Protein AF-0000000074128996 (afdb_homodimer)

Secondary structure (DSSP, 8-state):
-HHHHHHHHHHHHHHH-TTTS-HHHHHHHHHHHHHHHHHHHHHHHHHHHH-GGGHHHHHHHHHHHHHHHHHHHHHHHHTSS--HHHHTSHHHHHHHHHHHHHHHHHHHHHHHHHHHHHTTTS-HHHHHHHHHHHHHHHHHHHHHHHHHH--HHHHHHHHHHHHHHHHHHHHHH--SS-HHHHHHHHHH--/-HHHHHHHHHHHHHHH-TTTS-HHHHHHHHHHHHHHHHHHHHHHHHHHHH-GGGHHHHHHHHHHHHHHHHHHHHHHHHTSS--HHHHTSHHHHHHHHHHHHHHHHHHHHHHHHHHHHHTTTS-HHHHHHHHHHHHHHHHHHHHHHHHHH--HHHHHHHHHHHHHHHHHHHHHH--SS-HHHHHHHHHH--

Solvent-accessible surface area (backbone atoms only — not comparable to full-atom values): 19012 Å² total; per-residue (Å²): 96,54,54,12,40,48,55,22,49,49,67,46,38,30,74,50,44,56,89,78,41,55,44,67,58,45,45,46,52,42,36,51,27,48,28,54,8,28,55,51,15,29,61,41,16,47,47,32,69,70,35,62,89,47,38,66,60,52,44,52,52,37,49,52,52,26,40,52,39,40,49,50,46,45,38,44,73,70,53,75,48,89,46,68,88,50,42,85,37,75,63,28,51,48,52,46,49,39,54,28,36,32,36,39,35,34,42,49,35,36,50,41,52,50,38,26,44,65,43,58,91,48,54,54,60,32,38,40,29,51,53,49,24,54,28,28,48,38,15,37,54,44,32,53,54,44,61,72,64,68,41,54,70,61,46,46,50,50,51,43,50,49,40,52,56,45,54,62,50,46,66,72,61,59,70,92,67,53,63,53,60,52,47,50,52,50,52,67,72,94,95,54,54,12,41,48,53,21,49,50,68,48,39,28,76,52,44,56,89,78,41,57,44,68,58,46,46,45,51,42,36,51,26,48,29,54,8,27,55,51,16,29,60,41,16,48,48,33,68,72,35,61,90,48,38,65,58,53,43,52,52,38,50,51,52,25,40,52,40,43,48,50,48,45,36,44,73,70,52,76,50,87,46,67,88,48,42,84,35,73,63,29,52,50,51,46,51,38,53,30,36,32,36,39,36,35,41,50,35,36,50,40,52,52,39,28,44,67,43,57,92,49,52,54,60,31,38,40,28,50,52,50,25,54,25,27,48,38,15,36,55,44,31,53,52,44,62,72,65,69,41,56,68,59,46,47,50,50,50,42,49,48,40,54,53,45,55,62,51,45,67,73,61,60,70,93,69,52,63,55,61,50,49,50,54,51,52,68,71,96

Organism: Ciona intestinalis (NCBI:txid7719)

Sequence (380 aa):
MVVGSFYAWIGIMPLLYTDRASQKVIGMIGAITGVLGTVVGIPYSWLADRMKRYMSIMLIVTIILSFVAALYLVIMTMGWIDTSPFCFTIGGLWASVLILGTLIFAVQPIAMEIAAETAFPVSEGTSNYILMWFTMVVNVIFFSSLNLVSDQKVSLYMLLGFIGAALPLLYFTIPHSTPRLELDENNASTMVVGSFYAWIGIMPLLYTDRASQKVIGMIGAITGVLGTVVGIPYSWLADRMKRYMSIMLIVTIILSFVAALYLVIMTMGWIDTSPFCFTIGGLWASVLILGTLIFAVQPIAMEIAAETAFPVSEGTSNYILMWFTMVVNVIFFSSLNLVSDQKVSLYMLLGFIGAALPLLYFTIPHSTPRLELDENNAST

Structure (mmCIF, N/CA/C/O backbone):
data_AF-0000000074128996-model_v1
#
loop_
_entity.id
_entity.type
_entity.pdbx_description
1 polymer 'Major facilitator superfamily (MFS) profile domain-containing protein'
#
loop_
_atom_site.group_PDB
_atom_site.id
_atom_site.type_symbol
_atom_site.label_atom_id
_atom_site.label_alt_id
_atom_site.label_comp_id
_atom_site.label_asym_id
_atom_site.label_entity_id
_atom_site.label_seq_id
_atom_site.pdbx_PDB_ins_code
_atom_site.Cartn_x
_atom_site.Cartn_y
_atom_site.Cartn_z
_atom_site.occupancy
_atom_site.B_iso_or_equiv
_atom_site.auth_seq_id
_atom_site.auth_comp_id
_atom_site.auth_asym_id
_atom_site.auth_atom_id
_atom_site.pdbx_PDB_model_num
ATOM 1 N N . MET A 1 1 ? 7.609 7.305 -8.312 1 89.06 1 MET A N 1
ATOM 2 C CA . MET A 1 1 ? 8.102 6.367 -9.32 1 89.06 1 MET A CA 1
ATOM 3 C C . MET A 1 1 ? 8.867 5.223 -8.672 1 89.06 1 MET A C 1
ATOM 5 O O . MET A 1 1 ? 8.594 4.051 -8.945 1 89.06 1 MET A O 1
ATOM 9 N N . VAL A 1 2 ? 9.727 5.504 -7.73 1 93.38 2 VAL A N 1
ATOM 10 C CA . VAL A 1 2 ? 10.594 4.512 -7.102 1 93.38 2 VAL A CA 1
ATOM 11 C C . VAL A 1 2 ? 9.75 3.555 -6.258 1 93.38 2 VAL A C 1
ATOM 13 O O . VAL A 1 2 ? 9.836 2.336 -6.418 1 93.38 2 VAL A O 1
ATOM 16 N N . VAL A 1 3 ? 8.844 4.07 -5.496 1 93.44 3 VAL A N 1
ATOM 17 C CA . VAL A 1 3 ? 8.047 3.264 -4.586 1 93.44 3 VAL A CA 1
ATOM 18 C C . VAL A 1 3 ? 7.02 2.455 -5.379 1 93.44 3 VAL A C 1
ATOM 20 O O . VAL A 1 3 ? 6.844 1.258 -5.141 1 93.44 3 VAL A O 1
ATOM 23 N N . GLY A 1 4 ? 6.402 3.039 -6.352 1 93.69 4 GLY A N 1
ATOM 24 C CA . GLY A 1 4 ? 5.418 2.355 -7.172 1 93.69 4 GLY A CA 1
ATOM 25 C C . GLY A 1 4 ? 5.996 1.195 -7.961 1 93.69 4 GLY A C 1
ATOM 26 O O . GLY A 1 4 ? 5.367 0.14 -8.07 1 93.69 4 GLY A O 1
ATOM 27 N N . SER A 1 5 ? 7.129 1.425 -8.516 1 95.19 5 SER A N 1
ATOM 28 C CA . SER A 1 5 ? 7.762 0.355 -9.273 1 95.19 5 SER A CA 1
ATOM 29 C C . SER A 1 5 ? 8.141 -0.818 -8.375 1 95.19 5 SER A C 1
ATOM 31 O O . SER A 1 5 ? 8.023 -1.977 -8.781 1 95.19 5 SER A O 1
ATOM 33 N N . PHE A 1 6 ? 8.578 -0.491 -7.188 1 95.56 6 PHE A N 1
ATOM 34 C CA . PHE A 1 6 ? 8.93 -1.56 -6.258 1 95.56 6 PHE A CA 1
ATOM 35 C C . PHE A 1 6 ? 7.688 -2.336 -5.836 1 95.56 6 PHE A C 1
ATOM 37 O O . PHE A 1 6 ? 7.727 -3.562 -5.727 1 95.56 6 PHE A O 1
ATOM 44 N N . TYR A 1 7 ? 6.586 -1.623 -5.594 1 91.56 7 TYR A N 1
ATOM 45 C CA . TYR A 1 7 ? 5.34 -2.297 -5.246 1 91.56 7 TYR A CA 1
ATOM 46 C C . TYR A 1 7 ? 4.906 -3.252 -6.352 1 91.56 7 TYR A C 1
ATOM 48 O O . TYR A 1 7 ? 4.457 -4.367 -6.078 1 91.56 7 TYR A O 1
ATOM 56 N N . ALA A 1 8 ? 5.055 -2.795 -7.531 1 92.88 8 ALA A N 1
ATOM 57 C CA . ALA A 1 8 ? 4.707 -3.645 -8.664 1 92.88 8 ALA A CA 1
ATOM 58 C C . ALA A 1 8 ? 5.602 -4.879 -8.727 1 92.88 8 ALA A C 1
ATOM 60 O O . ALA A 1 8 ? 5.117 -5.996 -8.914 1 92.88 8 ALA A O 1
ATOM 61 N N . TRP A 1 9 ? 6.852 -4.652 -8.578 1 93.94 9 TRP A N 1
ATOM 62 C CA . TRP A 1 9 ? 7.824 -5.738 -8.672 1 93.94 9 TRP A CA 1
ATOM 63 C C . TRP A 1 9 ? 7.605 -6.758 -7.559 1 93.94 9 TRP A C 1
ATOM 65 O O . TRP A 1 9 ? 7.605 -7.965 -7.809 1 93.94 9 TRP A O 1
ATOM 75 N N . ILE A 1 10 ? 7.375 -6.238 -6.355 1 90.38 10 ILE A N 1
ATOM 76 C CA . ILE A 1 10 ? 7.168 -7.125 -5.215 1 90.38 10 ILE A CA 1
ATOM 77 C C . ILE A 1 10 ? 5.867 -7.902 -5.398 1 90.38 10 ILE A C 1
ATOM 79 O O . ILE A 1 10 ? 5.766 -9.062 -4.984 1 90.38 10 ILE A O 1
ATOM 83 N N . GLY A 1 11 ? 4.934 -7.387 -5.973 1 87.19 11 GLY A N 1
ATOM 84 C CA . GLY A 1 11 ? 3.656 -8.039 -6.215 1 87.19 11 GLY A CA 1
ATOM 85 C C . GLY A 1 11 ? 3.752 -9.18 -7.203 1 87.19 11 GLY A C 1
ATOM 86 O O . GLY A 1 11 ? 3.062 -10.195 -7.059 1 87.19 11 GLY A O 1
ATOM 87 N N . ILE A 1 12 ? 4.586 -9.055 -8.172 1 88.94 12 ILE A N 1
ATOM 88 C CA . ILE A 1 12 ? 4.648 -10.062 -9.227 1 88.94 12 ILE A CA 1
ATOM 89 C C . ILE A 1 12 ? 5.766 -11.055 -8.922 1 88.94 12 ILE A C 1
ATOM 91 O O . ILE A 1 12 ? 5.867 -12.102 -9.57 1 88.94 12 ILE A O 1
ATOM 95 N N . MET A 1 13 ? 6.551 -10.773 -7.973 1 89.56 13 MET A N 1
ATOM 96 C CA . MET A 1 13 ? 7.707 -11.578 -7.602 1 89.56 13 MET A CA 1
ATOM 97 C C . MET A 1 13 ? 7.316 -13.047 -7.426 1 89.56 13 MET A C 1
ATOM 99 O O . MET A 1 13 ? 8.047 -13.938 -7.852 1 89.56 13 MET A O 1
ATOM 103 N N . PRO A 1 14 ? 6.125 -13.344 -6.777 1 87.75 14 PRO A N 1
ATOM 104 C CA . PRO A 1 14 ? 5.77 -14.758 -6.605 1 87.75 14 PRO A CA 1
ATOM 105 C C . PRO A 1 14 ? 5.617 -15.492 -7.934 1 87.75 14 PRO A C 1
ATOM 107 O O . PRO A 1 14 ? 5.828 -16.703 -7.996 1 87.75 14 PRO A O 1
ATOM 110 N N . LEU A 1 15 ? 5.387 -14.781 -9 1 85.12 15 LEU A N 1
ATOM 111 C CA . LEU A 1 15 ? 5.215 -15.398 -10.312 1 85.12 15 LEU A CA 1
ATOM 112 C C . LEU A 1 15 ? 6.547 -15.484 -11.047 1 85.12 15 LEU A C 1
ATOM 114 O O . LEU A 1 15 ? 6.695 -16.297 -11.969 1 85.12 15 LEU A O 1
ATOM 118 N N . LEU A 1 16 ? 7.473 -14.672 -10.648 1 86.56 16 LEU A N 1
ATOM 119 C CA . LEU A 1 16 ? 8.742 -14.602 -11.359 1 86.56 16 LEU A CA 1
ATOM 120 C C . LEU A 1 16 ? 9.773 -15.539 -10.742 1 86.56 16 LEU A C 1
ATOM 122 O O . LEU A 1 16 ? 10.672 -16.016 -11.43 1 86.56 16 LEU A O 1
ATOM 126 N N . TYR A 1 17 ? 9.672 -15.82 -9.484 1 86.88 17 TYR A N 1
ATOM 127 C CA . TYR A 1 17 ? 10.688 -16.578 -8.766 1 86.88 17 TYR A CA 1
ATOM 128 C C . TYR A 1 17 ? 10.18 -17.969 -8.398 1 86.88 17 TYR A C 1
ATOM 130 O O . TYR A 1 17 ? 10.414 -18.453 -7.285 1 86.88 17 TYR A O 1
ATOM 138 N N . THR A 1 18 ? 9.414 -18.609 -9.266 1 82.69 18 THR A N 1
ATOM 139 C CA . THR A 1 18 ? 8.812 -19.922 -9.008 1 82.69 18 THR A CA 1
ATOM 140 C C . THR A 1 18 ? 9.883 -21 -8.906 1 82.69 18 THR A C 1
ATOM 142 O O . THR A 1 18 ? 9.641 -22.062 -8.328 1 82.69 18 THR A O 1
ATOM 145 N N . ASP A 1 19 ? 11.094 -20.766 -9.477 1 82.31 19 ASP A N 1
ATOM 146 C CA . ASP A 1 19 ? 12.18 -21.734 -9.477 1 82.31 19 ASP A CA 1
ATOM 147 C C . ASP A 1 19 ? 12.945 -21.703 -8.156 1 82.31 19 ASP A C 1
ATOM 149 O O . ASP A 1 19 ? 13.688 -22.641 -7.848 1 82.31 19 ASP A O 1
ATOM 153 N N . ARG A 1 20 ? 12.766 -20.703 -7.387 1 79.06 20 ARG A N 1
ATOM 154 C CA . ARG A 1 20 ? 13.555 -20.531 -6.172 1 79.06 20 ARG A CA 1
ATOM 155 C C . ARG A 1 20 ? 12.797 -21.047 -4.953 1 79.06 20 ARG A C 1
ATOM 157 O O . ARG A 1 20 ? 13.391 -21.656 -4.062 1 79.06 20 ARG A O 1
ATOM 164 N N . ALA A 1 21 ? 11.578 -20.797 -4.91 1 85 21 ALA A N 1
ATOM 165 C CA . ALA A 1 21 ? 10.734 -21.203 -3.785 1 85 21 ALA A CA 1
ATOM 166 C C . ALA A 1 21 ? 9.258 -21.203 -4.172 1 85 21 ALA A C 1
ATOM 168 O O . ALA A 1 21 ? 8.906 -20.797 -5.281 1 85 21 ALA A O 1
ATOM 169 N N . SER A 1 22 ? 8.531 -21.719 -3.229 1 86.56 22 SER A N 1
ATOM 170 C CA . SER A 1 22 ? 7.09 -21.719 -3.459 1 86.56 22 SER A CA 1
ATOM 171 C C . SER A 1 22 ? 6.539 -20.297 -3.51 1 86.56 22 SER A C 1
ATOM 173 O O . SER A 1 22 ? 7.109 -19.391 -2.91 1 86.56 22 SER A O 1
ATOM 175 N N . GLN A 1 23 ? 5.508 -20.062 -4.281 1 85.31 23 GLN A N 1
ATOM 176 C CA . GLN A 1 23 ? 4.871 -18.75 -4.422 1 85.31 23 GLN A CA 1
ATOM 177 C C . GLN A 1 23 ? 4.422 -18.219 -3.07 1 85.31 23 GLN A C 1
ATOM 179 O O . GLN A 1 23 ? 4.449 -17 -2.842 1 85.31 23 GLN A O 1
ATOM 184 N N . LYS A 1 24 ? 4.113 -19.109 -2.176 1 83.75 24 LYS A N 1
ATOM 185 C CA . LYS A 1 24 ? 3.664 -18.703 -0.848 1 83.75 24 LYS A CA 1
ATOM 186 C C . LYS A 1 24 ? 4.805 -18.078 -0.046 1 83.75 24 LYS A C 1
ATOM 188 O O . LYS A 1 24 ? 4.617 -17.062 0.621 1 83.75 24 LYS A O 1
ATOM 193 N N . VAL A 1 25 ? 5.941 -18.672 -0.196 1 85 25 VAL A N 1
ATOM 194 C CA . VAL A 1 25 ? 7.105 -18.172 0.532 1 85 25 VAL A CA 1
ATOM 195 C C . VAL A 1 25 ? 7.539 -16.828 -0.041 1 85 25 VAL A C 1
ATOM 197 O O . VAL A 1 25 ? 7.836 -15.898 0.708 1 85 25 VAL A O 1
ATOM 200 N N . ILE A 1 26 ? 7.5 -16.719 -1.35 1 86.81 26 ILE A N 1
ATOM 201 C CA . ILE A 1 26 ? 7.914 -15.484 -2.004 1 86.81 26 ILE A CA 1
ATOM 202 C C . ILE A 1 26 ? 6.918 -14.375 -1.685 1 86.81 26 ILE A C 1
ATOM 204 O O . ILE A 1 26 ? 7.309 -13.227 -1.473 1 86.81 26 ILE A O 1
ATOM 208 N N . GLY A 1 27 ? 5.668 -14.742 -1.637 1 84.56 27 GLY A N 1
ATOM 209 C CA . GLY A 1 27 ? 4.656 -13.773 -1.233 1 84.56 27 GLY A CA 1
ATOM 210 C C . GLY A 1 27 ? 4.863 -13.25 0.175 1 84.56 27 GLY A C 1
ATOM 211 O O . GLY A 1 27 ? 4.637 -12.07 0.442 1 84.56 27 GLY A O 1
ATOM 212 N N . MET A 1 28 ? 5.379 -14.102 1.006 1 86.44 28 MET A N 1
ATOM 213 C CA . MET A 1 28 ? 5.629 -13.711 2.391 1 86.44 28 MET A CA 1
ATOM 214 C C . MET A 1 28 ? 6.789 -12.727 2.477 1 86.44 28 MET A C 1
ATOM 216 O O . MET A 1 28 ? 6.789 -11.828 3.326 1 86.44 28 MET A O 1
ATOM 220 N N . ILE A 1 29 ? 7.734 -12.867 1.612 1 86.62 29 ILE A N 1
ATOM 221 C CA . ILE A 1 29 ? 8.844 -11.93 1.565 1 86.62 29 ILE A CA 1
ATOM 222 C C . ILE A 1 29 ? 8.32 -10.516 1.305 1 86.62 29 ILE A C 1
ATOM 224 O O . ILE A 1 29 ? 8.727 -9.562 1.966 1 86.62 29 ILE A O 1
ATOM 228 N N . GLY A 1 30 ? 7.395 -10.461 0.382 1 85.44 30 GLY A N 1
ATOM 229 C CA . GLY A 1 30 ? 6.789 -9.172 0.076 1 85.44 30 GLY A CA 1
ATOM 230 C C . GLY A 1 30 ? 6.031 -8.578 1.246 1 85.44 30 GLY A C 1
ATOM 231 O O . GLY A 1 30 ? 6.176 -7.391 1.548 1 85.44 30 GLY A O 1
ATOM 232 N N . ALA A 1 31 ? 5.324 -9.414 1.938 1 86.38 31 ALA A N 1
ATOM 233 C CA . ALA A 1 31 ? 4.516 -8.953 3.064 1 86.38 31 ALA A CA 1
ATOM 234 C C . ALA A 1 31 ? 5.398 -8.484 4.215 1 86.38 31 ALA A C 1
ATOM 236 O O . ALA A 1 31 ? 5.16 -7.414 4.789 1 86.38 31 ALA A O 1
ATOM 237 N N . ILE A 1 32 ? 6.414 -9.18 4.469 1 88.62 32 ILE A N 1
ATOM 238 C CA . ILE A 1 32 ? 7.305 -8.844 5.578 1 88.62 32 ILE A CA 1
ATOM 239 C C . ILE A 1 32 ? 8.078 -7.574 5.246 1 88.62 32 ILE A C 1
ATOM 241 O O . ILE A 1 32 ? 8.328 -6.742 6.121 1 88.62 32 ILE A O 1
ATOM 245 N N . THR A 1 33 ? 8.445 -7.504 3.988 1 88.56 33 THR A N 1
ATOM 246 C CA . THR A 1 33 ? 9.141 -6.297 3.551 1 88.56 33 THR A CA 1
ATOM 247 C C . THR A 1 33 ? 8.266 -5.062 3.758 1 88.56 33 THR A C 1
ATOM 249 O O . THR A 1 33 ? 8.766 -3.996 4.121 1 88.56 33 THR A O 1
ATOM 252 N N . GLY A 1 34 ? 6.988 -5.195 3.58 1 87.25 34 GLY A N 1
ATOM 253 C CA . GLY A 1 34 ? 6.066 -4.102 3.83 1 87.25 34 GLY A CA 1
ATOM 254 C C . GLY A 1 34 ? 6.047 -3.654 5.281 1 87.25 34 GLY A C 1
ATOM 255 O O . GLY A 1 34 ? 6.086 -2.457 5.566 1 87.25 34 GLY A O 1
ATOM 256 N N . VAL A 1 35 ? 6.094 -4.57 6.184 1 88.5 35 VAL A N 1
ATOM 257 C CA . VAL A 1 35 ? 6.059 -4.273 7.613 1 88.5 35 VAL A CA 1
ATOM 258 C C . VAL A 1 35 ? 7.355 -3.588 8.031 1 88.5 35 VAL A C 1
ATOM 260 O O . VAL A 1 35 ? 7.332 -2.535 8.672 1 88.5 35 VAL A O 1
ATOM 263 N N . LEU A 1 36 ? 8.414 -4.129 7.609 1 86.19 36 LEU A N 1
ATOM 264 C CA . LEU A 1 36 ? 9.711 -3.588 8 1 86.19 36 LEU A CA 1
ATOM 265 C C . LEU A 1 36 ? 9.953 -2.229 7.352 1 86.19 36 LEU A C 1
ATOM 267 O O . LEU A 1 36 ? 10.531 -1.335 7.973 1 86.19 36 LEU A O 1
ATOM 271 N N . GLY A 1 37 ? 9.531 -2.113 6.164 1 82.69 37 GLY A N 1
ATOM 272 C CA . GLY A 1 37 ? 9.664 -0.834 5.484 1 82.69 37 GLY A CA 1
ATOM 273 C C . GLY A 1 37 ? 8.906 0.287 6.172 1 82.69 37 GLY A C 1
ATOM 274 O O . GLY A 1 37 ? 9.414 1.405 6.285 1 82.69 37 GLY A O 1
ATOM 275 N N . THR A 1 38 ? 7.715 0.01 6.695 1 84 38 THR A N 1
ATOM 276 C CA . THR A 1 38 ? 6.91 1.046 7.332 1 84 38 THR A CA 1
ATOM 277 C C . THR A 1 38 ? 7.473 1.401 8.703 1 84 38 THR A C 1
ATOM 279 O O . THR A 1 38 ? 7.359 2.545 9.148 1 84 38 THR A O 1
ATOM 282 N N . VAL A 1 39 ? 8.094 0.43 9.258 1 89.44 39 VAL A N 1
ATOM 283 C CA . VAL A 1 39 ? 8.711 0.711 10.547 1 89.44 39 VAL A CA 1
ATOM 284 C C . VAL A 1 39 ? 9.836 1.729 10.367 1 89.44 39 VAL A C 1
ATOM 286 O O . VAL A 1 39 ? 9.984 2.65 11.18 1 89.44 39 VAL A O 1
ATOM 289 N N . VAL A 1 40 ? 10.57 1.563 9.32 1 86.75 40 VAL A N 1
ATOM 290 C CA . VAL A 1 40 ? 11.68 2.473 9.039 1 86.75 40 VAL A CA 1
ATOM 291 C C . VAL A 1 40 ? 11.133 3.838 8.625 1 86.75 40 VAL A C 1
ATOM 293 O O . VAL A 1 40 ? 11.781 4.863 8.836 1 86.75 40 VAL A O 1
ATOM 296 N N . GLY A 1 41 ? 9.953 3.828 8.078 1 87.25 41 GLY A N 1
ATOM 297 C CA . GLY A 1 41 ? 9.32 5.07 7.656 1 87.25 41 GLY A CA 1
ATOM 298 C C . GLY A 1 41 ? 9.023 6.012 8.805 1 87.25 41 GLY A C 1
ATOM 299 O O . GLY A 1 41 ? 9.039 7.234 8.633 1 87.25 41 GLY A O 1
ATOM 300 N N . ILE A 1 42 ? 8.883 5.449 10 1 88.81 42 ILE A N 1
ATOM 301 C CA . ILE A 1 42 ? 8.492 6.25 11.156 1 88.81 42 ILE A CA 1
ATOM 302 C C . ILE A 1 42 ? 9.633 7.203 11.523 1 88.81 42 ILE A C 1
ATOM 304 O O . ILE A 1 42 ? 9.453 8.422 11.531 1 88.81 42 ILE A O 1
ATOM 308 N N . PRO A 1 43 ? 10.805 6.711 11.805 1 90.81 43 PRO A N 1
ATOM 309 C CA . PRO A 1 43 ? 11.883 7.645 12.125 1 90.81 43 PRO A CA 1
ATOM 310 C C . PRO A 1 43 ? 12.234 8.562 10.961 1 90.81 43 PRO A C 1
ATOM 312 O O . PRO A 1 43 ? 12.602 9.727 11.172 1 90.81 43 PRO A O 1
ATOM 315 N N . TYR A 1 44 ? 12.125 8.133 9.742 1 88.56 44 TYR A N 1
ATOM 316 C CA . TYR A 1 44 ? 12.422 8.961 8.578 1 88.56 44 TYR A CA 1
ATOM 317 C C . TYR A 1 44 ? 11.422 10.102 8.453 1 88.56 44 TYR A C 1
ATOM 319 O O . TYR A 1 44 ? 11.789 11.219 8.086 1 88.56 44 TYR A O 1
ATOM 327 N N . SER A 1 45 ? 10.188 9.727 8.734 1 85.5 45 SER A N 1
ATOM 328 C CA . SER A 1 45 ? 9.18 10.781 8.719 1 85.5 45 SER A CA 1
ATOM 329 C C . SER A 1 45 ? 9.438 11.812 9.812 1 85.5 45 SER A C 1
ATOM 331 O O . SER A 1 45 ? 9.336 13.023 9.57 1 85.5 45 SER A O 1
ATOM 333 N N . TRP A 1 46 ? 9.812 11.289 10.922 1 87.31 46 TRP A N 1
ATOM 334 C CA . TRP A 1 46 ? 10.133 12.148 12.062 1 87.31 46 TRP A CA 1
ATOM 335 C C . TRP A 1 46 ? 11.328 13.039 11.75 1 87.31 46 TRP A C 1
ATOM 337 O O . TRP A 1 46 ? 11.305 14.242 12.023 1 87.31 46 TRP A O 1
ATOM 347 N N . LEU A 1 47 ? 12.266 12.516 11.203 1 88.56 47 LEU A N 1
ATOM 348 C CA . LEU A 1 47 ? 13.477 13.242 10.859 1 88.56 47 LEU A CA 1
ATOM 349 C C . LEU A 1 47 ? 13.211 14.273 9.766 1 88.56 47 LEU A C 1
ATOM 351 O O . LEU A 1 47 ? 13.703 15.398 9.836 1 88.56 47 LEU A O 1
ATOM 355 N N . ALA A 1 48 ? 12.445 13.922 8.797 1 86.31 48 ALA A N 1
ATOM 356 C CA . ALA A 1 48 ? 12.117 14.82 7.688 1 86.31 48 ALA A CA 1
ATOM 357 C C . ALA A 1 48 ? 11.328 16.031 8.18 1 86.31 48 ALA A C 1
ATOM 359 O O . ALA A 1 48 ? 11.531 17.141 7.691 1 86.31 48 ALA A O 1
ATOM 360 N N . ASP A 1 49 ? 10.492 15.672 9.094 1 83.56 49 ASP A N 1
ATOM 361 C CA . ASP A 1 49 ? 9.672 16.75 9.641 1 83.56 49 ASP A CA 1
ATOM 362 C C . ASP A 1 49 ? 10.523 17.734 10.445 1 83.56 49 ASP A C 1
ATOM 364 O O . ASP A 1 49 ? 10.211 18.922 10.5 1 83.56 49 ASP A O 1
ATOM 368 N N . ARG A 1 50 ? 11.516 17.234 11 1 84.75 50 ARG A N 1
ATOM 369 C CA . ARG A 1 50 ? 12.375 18.062 11.852 1 84.75 50 ARG A CA 1
ATOM 370 C C . ARG A 1 50 ? 13.43 18.797 11.023 1 84.75 50 ARG A C 1
ATOM 372 O O . ARG A 1 50 ? 13.875 19.875 11.391 1 84.75 50 ARG A O 1
ATOM 379 N N . MET A 1 51 ? 13.789 18.125 10 1 85.81 51 MET A N 1
ATOM 380 C CA . MET A 1 51 ? 14.836 18.703 9.156 1 85.81 51 MET A CA 1
ATOM 381 C C . MET A 1 51 ? 14.266 19.172 7.82 1 85.81 51 MET A C 1
ATOM 383 O O . MET A 1 51 ? 14.758 18.781 6.758 1 85.81 51 MET A O 1
ATOM 387 N N . LYS A 1 52 ? 13.453 20.109 7.891 1 81.69 52 LYS A N 1
ATOM 388 C CA . LYS A 1 52 ? 12.711 20.531 6.703 1 81.69 52 LYS A CA 1
ATOM 389 C C . LYS A 1 52 ? 13.648 21.109 5.648 1 81.69 52 LYS A C 1
ATOM 391 O O . LYS A 1 52 ? 13.414 20.969 4.449 1 81.69 52 LYS A O 1
ATOM 396 N N . ARG A 1 53 ? 14.711 21.672 6.105 1 81.5 53 ARG A N 1
ATOM 397 C CA . ARG A 1 53 ? 15.648 22.328 5.191 1 81.5 53 ARG A CA 1
ATOM 398 C C . ARG A 1 53 ? 16.453 21.297 4.41 1 81.5 53 ARG A C 1
ATOM 400 O O . ARG A 1 53 ? 16.953 21.578 3.316 1 81.5 53 ARG A O 1
ATOM 407 N N . TYR A 1 54 ? 16.516 20.094 4.871 1 86.88 54 TYR A N 1
ATOM 408 C CA . TYR A 1 54 ? 17.406 19.094 4.277 1 86.88 54 TYR A CA 1
ATOM 409 C C . TYR A 1 54 ? 16.609 17.953 3.664 1 86.88 54 TYR A C 1
ATOM 411 O O . TYR A 1 54 ? 17.156 16.891 3.377 1 86.88 54 TYR A O 1
ATOM 419 N N . MET A 1 55 ? 15.414 18.141 3.393 1 87.75 55 MET A N 1
ATOM 420 C CA . MET A 1 55 ? 14.562 17.062 2.924 1 87.75 55 MET A CA 1
ATOM 421 C C . MET A 1 55 ? 14.961 16.625 1.52 1 87.75 55 MET A C 1
ATOM 423 O O . MET A 1 55 ? 14.938 15.43 1.206 1 87.75 55 MET A O 1
ATOM 427 N N . SER A 1 56 ? 15.352 17.625 0.79 1 86.12 56 SER A N 1
ATOM 428 C CA . SER A 1 56 ? 15.719 17.297 -0.584 1 86.12 56 SER A CA 1
ATOM 429 C C . SER A 1 56 ? 16.969 16.438 -0.629 1 86.12 56 SER A C 1
ATOM 431 O O . SER A 1 56 ? 17.047 15.469 -1.398 1 86.12 56 SER A O 1
ATOM 433 N N . ILE A 1 57 ? 17.875 16.797 0.169 1 88.5 57 ILE A N 1
ATOM 434 C CA . ILE A 1 57 ? 19.109 16.031 0.215 1 88.5 57 ILE A CA 1
ATOM 435 C C . ILE A 1 57 ? 18.844 14.633 0.783 1 88.5 57 ILE A C 1
ATOM 437 O O . ILE A 1 57 ? 19.422 13.648 0.332 1 88.5 57 ILE A O 1
ATOM 441 N N . MET A 1 58 ? 18.031 14.562 1.78 1 91 58 MET A N 1
ATOM 442 C CA . MET A 1 58 ? 17.656 13.273 2.352 1 91 58 MET A CA 1
ATOM 443 C C . MET A 1 58 ? 17.031 12.367 1.291 1 91 58 MET A C 1
ATOM 445 O O . MET A 1 58 ? 17.328 11.172 1.229 1 91 58 MET A O 1
ATOM 449 N N . LEU A 1 59 ? 16.203 12.945 0.515 1 91.81 59 LEU A N 1
ATOM 450 C CA . LEU A 1 59 ? 15.523 12.195 -0.537 1 91.81 59 LEU A CA 1
ATOM 451 C C . LEU A 1 59 ? 16.516 11.672 -1.567 1 91.81 59 LEU A C 1
ATOM 453 O O . LEU A 1 59 ? 16.484 10.5 -1.93 1 91.81 59 LEU A O 1
ATOM 457 N N . ILE A 1 60 ? 17.422 12.508 -1.979 1 91.56 60 ILE A N 1
ATOM 458 C CA . ILE A 1 60 ? 18.391 12.156 -3.004 1 91.56 60 ILE A CA 1
ATOM 459 C C . ILE A 1 60 ? 19.312 11.039 -2.49 1 91.56 60 ILE A C 1
ATOM 461 O O . ILE A 1 60 ? 19.562 10.062 -3.197 1 91.56 60 ILE A O 1
ATOM 465 N N . VAL A 1 61 ? 19.75 11.172 -1.29 1 92.56 61 VAL A N 1
ATOM 466 C CA . VAL A 1 61 ? 20.641 10.188 -0.697 1 92.56 61 VAL A CA 1
ATOM 467 C C . VAL A 1 61 ? 19.922 8.844 -0.579 1 92.56 61 VAL A C 1
ATOM 469 O O . VAL A 1 61 ? 20.516 7.797 -0.871 1 92.56 61 VAL A O 1
ATOM 472 N N . THR A 1 62 ? 18.734 8.906 -0.148 1 93.69 62 THR A N 1
ATOM 473 C CA . THR A 1 62 ? 17.969 7.672 0.025 1 93.69 62 THR A CA 1
ATOM 474 C C . THR A 1 62 ? 17.734 6.992 -1.319 1 93.69 62 THR A C 1
ATOM 476 O O . THR A 1 62 ? 17.797 5.766 -1.42 1 93.69 62 THR A O 1
ATOM 479 N N . ILE A 1 63 ? 17.469 7.703 -2.365 1 94.88 63 ILE A N 1
ATOM 480 C CA . ILE A 1 63 ? 17.25 7.137 -3.693 1 94.88 63 ILE A CA 1
ATOM 481 C C . ILE A 1 63 ? 18.547 6.539 -4.223 1 94.88 63 ILE A C 1
ATOM 483 O O . ILE A 1 63 ? 18.547 5.469 -4.84 1 94.88 63 ILE A O 1
ATOM 487 N N . ILE A 1 64 ? 19.672 7.207 -3.984 1 95.56 64 ILE A N 1
ATOM 488 C CA . ILE A 1 64 ? 20.969 6.684 -4.406 1 95.56 64 ILE A CA 1
ATOM 489 C C . ILE A 1 64 ? 21.234 5.352 -3.707 1 95.56 64 ILE A C 1
ATOM 491 O O . ILE A 1 64 ? 21.672 4.391 -4.34 1 95.56 64 ILE A O 1
ATOM 495 N N . LEU A 1 65 ? 20.953 5.34 -2.414 1 95.88 65 LEU A N 1
ATOM 496 C CA . LEU A 1 65 ? 21.141 4.109 -1.657 1 95.88 65 LEU A CA 1
ATOM 497 C C . LEU A 1 65 ? 20.234 2.998 -2.184 1 95.88 65 LEU A C 1
ATOM 499 O O . LEU A 1 65 ? 20.641 1.834 -2.236 1 95.88 65 LEU A O 1
ATOM 503 N N . SER A 1 66 ? 19.016 3.336 -2.541 1 95.81 66 SER A N 1
ATOM 504 C CA . SER A 1 66 ? 18.109 2.365 -3.135 1 95.81 66 SER A CA 1
ATOM 505 C C . SER A 1 66 ? 18.641 1.845 -4.465 1 95.81 66 SER A C 1
ATOM 507 O O . SER A 1 66 ? 18.484 0.662 -4.777 1 95.81 66 SER A O 1
ATOM 509 N N . PHE A 1 67 ? 19.203 2.719 -5.27 1 96.25 67 PHE A N 1
ATOM 510 C CA . PHE A 1 67 ? 19.781 2.332 -6.551 1 96.25 67 PHE A CA 1
ATOM 511 C C . PHE A 1 67 ? 20.922 1.34 -6.355 1 96.25 67 PHE A C 1
ATOM 513 O O . PHE A 1 67 ? 21.016 0.339 -7.07 1 96.25 67 PHE A O 1
ATOM 520 N N . VAL A 1 68 ? 21.75 1.62 -5.391 1 95.94 68 VAL A N 1
ATOM 521 C CA . VAL A 1 68 ? 22.891 0.748 -5.102 1 95.94 68 VAL A CA 1
ATOM 522 C C . VAL A 1 68 ? 22.391 -0.619 -4.641 1 95.94 68 VAL A C 1
ATOM 524 O O . VAL A 1 68 ? 22.922 -1.653 -5.047 1 95.94 68 VAL A O 1
ATOM 527 N N . ALA A 1 69 ? 21.422 -0.647 -3.795 1 95.19 69 ALA A N 1
ATOM 528 C CA . ALA A 1 69 ? 20.844 -1.908 -3.326 1 95.19 69 ALA A CA 1
ATOM 529 C C . ALA A 1 69 ? 20.234 -2.691 -4.48 1 95.19 69 ALA A C 1
ATOM 531 O O . ALA A 1 69 ? 20.344 -3.916 -4.543 1 95.19 69 ALA A O 1
ATOM 532 N N . ALA A 1 70 ? 19.531 -1.996 -5.348 1 95.12 70 ALA A N 1
ATOM 533 C CA . ALA A 1 70 ? 18.953 -2.646 -6.523 1 95.12 70 ALA A CA 1
ATOM 534 C C . ALA A 1 70 ? 20.047 -3.215 -7.422 1 95.12 70 ALA A C 1
ATOM 536 O O . ALA A 1 70 ? 19.891 -4.305 -7.984 1 95.12 70 ALA A O 1
ATOM 537 N N . LEU A 1 71 ? 21.078 -2.467 -7.605 1 94.06 71 LEU A N 1
ATOM 538 C CA . LEU A 1 71 ? 22.219 -2.934 -8.398 1 94.06 71 LEU A CA 1
ATOM 539 C C . LEU A 1 71 ? 22.812 -4.203 -7.801 1 94.06 71 LEU A C 1
ATOM 541 O O . LEU A 1 71 ? 23.172 -5.129 -8.531 1 94.06 71 LEU A O 1
ATOM 545 N N . TYR A 1 72 ? 22.922 -4.184 -6.535 1 91.25 72 TYR A N 1
ATOM 546 C CA . TYR A 1 72 ? 23.422 -5.375 -5.848 1 91.25 72 TYR A CA 1
ATOM 547 C C . TYR A 1 72 ? 22.516 -6.574 -6.125 1 91.25 72 TYR A C 1
ATOM 549 O O . TYR A 1 72 ? 23.016 -7.68 -6.375 1 91.25 72 TYR A O 1
ATOM 557 N N . LEU A 1 73 ? 21.25 -6.406 -6.062 1 89.88 73 LEU A N 1
ATOM 558 C CA . LEU A 1 73 ? 20.297 -7.477 -6.336 1 89.88 73 LEU A CA 1
ATOM 559 C C . LEU A 1 73 ? 20.438 -7.973 -7.77 1 89.88 73 LEU A C 1
ATOM 561 O O . LEU A 1 73 ? 20.375 -9.18 -8.023 1 89.88 73 LEU A O 1
ATOM 565 N N . VAL A 1 74 ? 20.641 -7.117 -8.695 1 90.31 74 VAL A N 1
ATOM 566 C CA . VAL A 1 74 ? 20.828 -7.48 -10.102 1 90.31 74 VAL A CA 1
ATOM 567 C C . VAL A 1 74 ? 22.109 -8.297 -10.258 1 90.31 74 VAL A C 1
ATOM 569 O O . VAL A 1 74 ? 22.109 -9.344 -10.906 1 90.31 74 VAL A O 1
ATOM 572 N N . ILE A 1 75 ? 23.156 -7.828 -9.625 1 87.5 75 ILE A N 1
ATOM 573 C CA . ILE A 1 75 ? 24.453 -8.508 -9.727 1 87.5 75 ILE A CA 1
ATOM 574 C C . ILE A 1 75 ? 24.344 -9.906 -9.125 1 87.5 75 ILE A C 1
ATOM 576 O O . ILE A 1 75 ? 24.875 -10.867 -9.68 1 87.5 75 ILE A O 1
ATOM 580 N N . MET A 1 76 ? 23.625 -10.008 -8.047 1 83 76 MET A N 1
ATOM 581 C CA . MET A 1 76 ? 23.469 -11.297 -7.375 1 83 76 MET A CA 1
ATOM 582 C C . MET A 1 76 ? 22.641 -12.25 -8.227 1 83 76 MET A C 1
ATOM 584 O O . MET A 1 76 ? 22.953 -13.438 -8.32 1 83 76 MET A O 1
ATOM 588 N N . THR A 1 77 ? 21.609 -11.789 -8.82 1 81.38 77 THR A N 1
ATOM 589 C CA . THR A 1 77 ? 20.719 -12.633 -9.602 1 81.38 77 THR A CA 1
ATOM 590 C C . THR A 1 77 ? 21.359 -13.039 -10.922 1 81.38 77 THR A C 1
ATOM 592 O O . THR A 1 77 ? 21.156 -14.156 -11.406 1 81.38 77 THR A O 1
ATOM 595 N N . MET A 1 78 ? 22.141 -12.148 -11.508 1 83.56 78 MET A N 1
ATOM 596 C CA . MET A 1 78 ? 22.781 -12.438 -12.789 1 83.56 78 MET A CA 1
ATOM 597 C C . MET A 1 78 ? 24.047 -13.273 -12.586 1 83.56 78 MET A C 1
ATOM 599 O O . MET A 1 78 ? 24.531 -13.906 -13.531 1 83.56 78 MET A O 1
ATOM 603 N N . GLY A 1 79 ? 24.469 -13.367 -11.43 1 76.5 79 GLY A N 1
ATOM 604 C CA . GLY A 1 79 ? 25.672 -14.148 -11.141 1 76.5 79 GLY A CA 1
ATOM 605 C C . GLY A 1 79 ? 26.938 -13.5 -11.648 1 76.5 79 GLY A C 1
ATOM 606 O O . GLY A 1 79 ? 27.891 -14.195 -12.039 1 76.5 79 GLY A O 1
ATOM 607 N N . TRP A 1 80 ? 26.859 -12.273 -11.828 1 74.31 80 TRP A N 1
ATOM 608 C CA . TRP A 1 80 ? 28.031 -11.57 -12.359 1 74.31 80 TRP A CA 1
ATOM 609 C C . TRP A 1 80 ? 29.188 -11.625 -11.367 1 74.31 80 TRP A C 1
ATOM 611 O O . TRP A 1 80 ? 30.359 -11.641 -11.773 1 74.31 80 TRP A O 1
ATOM 621 N N . ILE A 1 81 ? 28.797 -11.562 -10.102 1 65 81 ILE A N 1
ATOM 622 C CA . ILE A 1 81 ? 29.812 -11.656 -9.047 1 65 81 ILE A CA 1
ATOM 623 C C . ILE A 1 81 ? 29.594 -12.93 -8.234 1 65 81 ILE A C 1
ATOM 625 O O . ILE A 1 81 ? 28.453 -13.266 -7.895 1 65 81 ILE A O 1
ATOM 629 N N . ASP A 1 82 ? 30.484 -13.898 -8.328 1 58.56 82 ASP A N 1
ATOM 630 C CA . ASP A 1 82 ? 30.438 -15.141 -7.566 1 58.56 82 ASP A CA 1
ATOM 631 C C . ASP A 1 82 ? 30.141 -14.867 -6.094 1 58.56 82 ASP A C 1
ATOM 633 O O . ASP A 1 82 ? 31.047 -14.578 -5.312 1 58.56 82 ASP A O 1
ATOM 637 N N . THR A 1 83 ? 29 -14.422 -5.824 1 57 83 THR A N 1
ATOM 638 C CA . THR A 1 83 ? 28.688 -14.227 -4.414 1 57 83 THR A CA 1
ATOM 639 C C . THR A 1 83 ? 28.156 -15.516 -3.791 1 57 83 THR A C 1
ATOM 641 O O . THR A 1 83 ? 26.969 -15.609 -3.48 1 57 83 THR A O 1
ATOM 644 N N . SER A 1 84 ? 28.797 -16.547 -3.801 1 53.59 84 SER A N 1
ATOM 645 C CA . SER A 1 84 ? 28.531 -17.922 -3.42 1 53.59 84 SER A CA 1
ATOM 646 C C . SER A 1 84 ? 27.656 -18 -2.174 1 53.59 84 SER A C 1
ATOM 648 O O . SER A 1 84 ? 26.641 -18.703 -2.16 1 53.59 84 SER A O 1
ATOM 650 N N . PRO A 1 85 ? 28.156 -17.656 -1.041 1 48.62 85 PRO A N 1
ATOM 651 C CA . PRO A 1 85 ? 27.469 -18 0.21 1 48.62 85 PRO A CA 1
ATOM 652 C C . PRO A 1 85 ? 26.125 -17.297 0.362 1 48.62 85 PRO A C 1
ATOM 654 O O . PRO A 1 85 ? 25.203 -17.828 0.985 1 48.62 85 PRO A O 1
ATOM 657 N N . PHE A 1 86 ? 25.984 -16.141 0.086 1 50.94 86 PHE A N 1
ATOM 658 C CA . PHE A 1 86 ? 24.797 -15.336 0.331 1 50.94 86 PHE A CA 1
ATOM 659 C C . PHE A 1 86 ? 23.797 -15.461 -0.821 1 50.94 86 PHE A C 1
ATOM 661 O O . PHE A 1 86 ? 22.594 -15.375 -0.617 1 50.94 86 PHE A O 1
ATOM 668 N N . CYS A 1 87 ? 24.281 -15.555 -2.064 1 51.47 87 CYS A N 1
ATOM 669 C CA . CYS A 1 87 ? 23.594 -15.297 -3.324 1 51.47 87 CYS A CA 1
ATOM 670 C C . CYS A 1 87 ? 22.547 -16.375 -3.605 1 51.47 87 CYS A C 1
ATOM 672 O O . CYS A 1 87 ? 21.453 -16.062 -4.09 1 51.47 87 CYS A O 1
ATOM 674 N N . PHE A 1 88 ? 22.984 -17.656 -3.604 1 54.03 88 PHE A N 1
ATOM 675 C CA . PHE A 1 88 ? 22.172 -18.609 -4.344 1 54.03 88 PHE A CA 1
ATOM 676 C C . PHE A 1 88 ? 21.125 -19.234 -3.432 1 54.03 88 PHE A C 1
ATOM 678 O O . PHE A 1 88 ? 20.469 -20.219 -3.807 1 54.03 88 PHE A O 1
ATOM 685 N N . THR A 1 89 ? 21.016 -18.484 -2.223 1 68.19 89 THR A N 1
ATOM 686 C CA . THR A 1 89 ? 20.078 -19.156 -1.338 1 68.19 89 THR A CA 1
ATOM 687 C C . THR A 1 89 ? 18.828 -18.297 -1.125 1 68.19 89 THR A C 1
ATOM 689 O O . THR A 1 89 ? 18.812 -17.125 -1.48 1 68.19 89 THR A O 1
ATOM 692 N N . ILE A 1 90 ? 17.812 -18.906 -0.81 1 78.12 90 ILE A N 1
ATOM 693 C CA . ILE A 1 90 ? 16.562 -18.25 -0.449 1 78.12 90 ILE A CA 1
ATOM 694 C C . ILE A 1 90 ? 16.828 -17.172 0.594 1 78.12 90 ILE A C 1
ATOM 696 O O . ILE A 1 90 ? 16.172 -16.125 0.588 1 78.12 90 ILE A O 1
ATOM 700 N N . GLY A 1 91 ? 17.906 -17.406 1.347 1 80.81 91 GLY A N 1
ATOM 701 C CA . GLY A 1 91 ? 18.297 -16.438 2.35 1 80.81 91 GLY A CA 1
ATOM 702 C C . GLY A 1 91 ? 18.844 -15.148 1.754 1 80.81 91 GLY A C 1
ATOM 703 O O . GLY A 1 91 ? 18.547 -14.055 2.24 1 80.81 91 GLY A O 1
ATOM 704 N N . GLY A 1 92 ? 19.656 -15.336 0.722 1 81.25 92 GLY A N 1
ATOM 705 C CA . GLY A 1 92 ? 20.188 -14.172 0.044 1 81.25 92 GLY A CA 1
ATOM 706 C C . GLY A 1 92 ? 19.109 -13.312 -0.597 1 81.25 92 GLY A C 1
ATOM 707 O O . GLY A 1 92 ? 19.188 -12.078 -0.552 1 81.25 92 GLY A O 1
ATOM 708 N N . LEU A 1 93 ? 18.125 -13.977 -1.195 1 83.88 93 LEU A N 1
ATOM 709 C CA . LEU A 1 93 ? 17 -13.258 -1.798 1 83.88 93 LEU A CA 1
ATOM 710 C C . LEU A 1 93 ? 16.219 -12.484 -0.74 1 83.88 93 LEU A C 1
ATOM 712 O O . LEU A 1 93 ? 15.914 -11.305 -0.932 1 83.88 93 LEU A O 1
ATOM 716 N N . TRP A 1 94 ? 16.047 -13.102 0.406 1 86.94 94 TRP A N 1
ATOM 717 C CA . TRP A 1 94 ? 15.352 -12.469 1.522 1 86.94 94 TRP A CA 1
ATOM 718 C C . TRP A 1 94 ? 16.078 -11.211 1.981 1 86.94 94 TRP A C 1
ATOM 720 O O . TRP A 1 94 ? 15.477 -10.141 2.084 1 86.94 94 TRP A O 1
ATOM 730 N N . ALA A 1 95 ? 17.266 -11.375 2.17 1 86.94 95 ALA A N 1
ATOM 731 C CA . ALA A 1 95 ? 18.062 -10.266 2.697 1 86.94 95 ALA A CA 1
ATOM 732 C C . ALA A 1 95 ? 18.125 -9.109 1.703 1 86.94 95 ALA A C 1
ATOM 734 O O . ALA A 1 95 ? 17.969 -7.949 2.086 1 86.94 95 ALA A O 1
ATOM 735 N N . SER A 1 96 ? 18.312 -9.438 0.447 1 89.25 96 SER A N 1
ATOM 736 C CA . SER A 1 96 ? 18.453 -8.391 -0.566 1 89.25 96 SER A CA 1
ATOM 737 C C . SER A 1 96 ? 17.141 -7.648 -0.777 1 89.25 96 SER A C 1
ATOM 739 O O . SER A 1 96 ? 17.125 -6.422 -0.899 1 89.25 96 SER A O 1
ATOM 741 N N . VAL A 1 97 ? 16.062 -8.359 -0.781 1 91 97 VAL A N 1
ATOM 742 C CA . VAL A 1 97 ? 14.758 -7.734 -0.994 1 91 97 VAL A CA 1
ATOM 743 C C . VAL A 1 97 ? 14.383 -6.891 0.222 1 91 97 VAL A C 1
ATOM 745 O O . VAL A 1 97 ? 13.836 -5.797 0.08 1 91 97 VAL A O 1
ATOM 748 N N . LEU A 1 98 ? 14.75 -7.398 1.346 1 90.5 98 LEU A N 1
ATOM 749 C CA . LEU A 1 98 ? 14.453 -6.66 2.57 1 90.5 98 LEU A CA 1
ATOM 750 C C . LEU A 1 98 ? 15.234 -5.348 2.615 1 90.5 98 LEU A C 1
ATOM 752 O O . LEU A 1 98 ? 14.68 -4.305 2.971 1 90.5 98 LEU A O 1
ATOM 756 N N . ILE A 1 99 ? 16.469 -5.43 2.297 1 91.38 99 ILE A N 1
ATOM 757 C CA . ILE A 1 99 ? 17.297 -4.234 2.305 1 91.38 99 ILE A CA 1
ATOM 758 C C . ILE A 1 99 ? 16.797 -3.24 1.264 1 91.38 99 ILE A C 1
ATOM 760 O O . ILE A 1 99 ? 16.609 -2.057 1.562 1 91.38 99 ILE A O 1
ATOM 764 N N . LEU A 1 100 ? 16.547 -3.719 0.081 1 93.81 100 LEU A N 1
ATOM 765 C CA . LEU A 1 100 ? 16.047 -2.861 -0.985 1 93.81 100 LEU A CA 1
ATOM 766 C C . LEU A 1 100 ? 14.703 -2.254 -0.601 1 93.81 100 LEU A C 1
ATOM 768 O O . LEU A 1 100 ? 14.5 -1.044 -0.735 1 93.81 100 LEU A O 1
ATOM 772 N N . GLY A 1 101 ? 13.867 -3.059 -0.098 1 93.75 101 GLY A N 1
ATOM 773 C CA . GLY A 1 101 ? 12.547 -2.602 0.29 1 93.75 101 GLY A CA 1
ATOM 774 C C . GLY A 1 101 ? 12.57 -1.559 1.391 1 93.75 101 GLY A C 1
ATOM 775 O O . GLY A 1 101 ? 11.852 -0.561 1.324 1 93.75 101 GLY A O 1
ATOM 776 N N . THR A 1 102 ? 13.367 -1.778 2.373 1 91.19 102 THR A N 1
ATOM 777 C CA . THR A 1 102 ? 13.461 -0.843 3.488 1 91.19 102 THR A CA 1
ATOM 778 C C . THR A 1 102 ? 13.953 0.52 3.012 1 91.19 102 THR A C 1
ATOM 780 O O . THR A 1 102 ? 13.461 1.557 3.457 1 91.19 102 THR A O 1
ATOM 783 N N . LEU A 1 103 ? 14.859 0.54 2.109 1 93.62 103 LEU A N 1
ATOM 784 C CA . LEU A 1 103 ? 15.383 1.792 1.58 1 93.62 103 LEU A CA 1
ATOM 785 C C . LEU A 1 103 ? 14.352 2.496 0.71 1 93.62 103 LEU A C 1
ATOM 787 O O . LEU A 1 103 ? 14.188 3.715 0.798 1 93.62 103 LEU A O 1
ATOM 791 N N . ILE A 1 104 ? 13.68 1.717 -0.073 1 94.12 104 ILE A N 1
ATOM 792 C CA . ILE A 1 104 ? 12.672 2.287 -0.958 1 94.12 104 ILE A CA 1
ATOM 793 C C . ILE A 1 104 ? 11.516 2.842 -0.132 1 94.12 104 ILE A C 1
ATOM 795 O O . ILE A 1 104 ? 11.016 3.932 -0.41 1 94.12 104 ILE A O 1
ATOM 799 N N . PHE A 1 105 ? 11.164 2.176 0.948 1 90.69 105 PHE A N 1
ATOM 800 C CA . PHE A 1 105 ? 10.047 2.619 1.778 1 90.69 105 PHE A CA 1
ATOM 801 C C . PHE A 1 105 ? 10.422 3.867 2.566 1 90.69 105 PHE A C 1
ATOM 803 O O . PHE A 1 105 ? 9.555 4.656 2.939 1 90.69 105 PHE A O 1
ATOM 810 N N . ALA A 1 106 ? 11.68 4.027 2.752 1 91.56 106 ALA A N 1
ATOM 811 C CA . ALA A 1 106 ? 12.148 5.234 3.43 1 91.56 106 ALA A CA 1
ATOM 812 C C . ALA A 1 106 ? 11.977 6.461 2.541 1 91.56 106 ALA A C 1
ATOM 814 O O . ALA A 1 106 ? 11.93 7.59 3.033 1 91.56 106 ALA A O 1
ATOM 815 N N . VAL A 1 107 ? 11.875 6.23 1.279 1 91.88 107 VAL A N 1
ATOM 816 C CA . VAL A 1 107 ? 11.672 7.312 0.323 1 91.88 107 VAL A CA 1
ATOM 817 C C . VAL A 1 107 ? 10.281 7.906 0.504 1 91.88 107 VAL A C 1
ATOM 819 O O . VAL A 1 107 ? 10.094 9.117 0.372 1 91.88 107 VAL A O 1
ATOM 822 N N . GLN A 1 108 ? 9.367 7.141 0.903 1 91.56 108 GLN A N 1
ATOM 823 C CA . GLN A 1 108 ? 7.961 7.52 0.912 1 91.56 108 GLN A CA 1
ATOM 824 C C . GLN A 1 108 ? 7.688 8.594 1.96 1 91.56 108 GLN A C 1
ATOM 826 O O . GLN A 1 108 ? 7.098 9.633 1.653 1 91.56 108 GLN A O 1
ATOM 831 N N . PRO A 1 109 ? 8.125 8.414 3.188 1 90.81 109 PRO A N 1
ATOM 832 C CA . PRO A 1 109 ? 7.844 9.461 4.176 1 90.81 109 PRO A CA 1
ATOM 833 C C . PRO A 1 109 ? 8.523 10.789 3.834 1 90.81 109 PRO A C 1
ATOM 835 O O . PRO A 1 109 ? 7.969 11.859 4.105 1 90.81 109 PRO A O 1
ATOM 838 N N . ILE A 1 110 ? 9.656 10.75 3.273 1 90.69 110 ILE A N 1
ATOM 839 C CA . ILE A 1 110 ? 10.344 11.977 2.883 1 90.69 110 ILE A CA 1
ATOM 840 C C . ILE A 1 110 ? 9.578 12.656 1.75 1 90.69 110 ILE A C 1
ATOM 842 O O . ILE A 1 110 ? 9.367 13.875 1.777 1 90.69 110 ILE A O 1
ATOM 846 N N . ALA A 1 111 ? 9.188 11.859 0.836 1 89.88 111 ALA A N 1
ATOM 847 C CA . ALA A 1 111 ? 8.422 12.383 -0.291 1 89.88 111 ALA A CA 1
ATOM 848 C C . ALA A 1 111 ? 7.105 13 0.18 1 89.88 111 ALA A C 1
ATOM 850 O O . ALA A 1 111 ? 6.656 14.008 -0.362 1 89.88 111 ALA A O 1
ATOM 851 N N . MET A 1 112 ? 6.535 12.43 1.158 1 89.69 112 MET A N 1
ATOM 852 C CA . MET A 1 112 ? 5.262 12.914 1.677 1 89.69 112 MET A CA 1
ATOM 853 C C . MET A 1 112 ? 5.438 14.273 2.354 1 89.69 112 MET A C 1
ATOM 855 O O . MET A 1 112 ? 4.586 15.156 2.221 1 89.69 112 MET A O 1
ATOM 859 N N . GLU A 1 113 ? 6.461 14.414 3.078 1 87.88 113 GLU A N 1
ATOM 860 C CA . GLU A 1 113 ? 6.73 15.703 3.721 1 87.88 113 GLU A CA 1
ATOM 861 C C . GLU A 1 113 ? 7.023 16.781 2.688 1 87.88 113 GLU A C 1
ATOM 863 O O . GLU A 1 113 ? 6.559 17.922 2.822 1 87.88 113 GLU A O 1
ATOM 868 N N . ILE A 1 114 ? 7.785 16.422 1.722 1 88 114 ILE A N 1
ATOM 869 C CA . ILE A 1 114 ? 8.078 17.375 0.653 1 88 114 ILE A CA 1
ATOM 870 C C . ILE A 1 114 ? 6.789 17.75 -0.069 1 88 114 ILE A C 1
ATOM 872 O O . ILE A 1 114 ? 6.566 18.922 -0.381 1 88 114 ILE A O 1
ATOM 876 N N . ALA A 1 115 ? 5.977 16.781 -0.326 1 88.06 115 ALA A N 1
ATOM 877 C CA . ALA A 1 115 ? 4.703 17.031 -0.991 1 88.06 115 ALA A CA 1
ATOM 878 C C . ALA A 1 115 ? 3.82 17.953 -0.16 1 88.06 115 ALA A C 1
ATOM 880 O O . ALA A 1 115 ? 3.16 18.844 -0.701 1 88.06 115 ALA A O 1
ATOM 881 N N . ALA A 1 116 ? 3.807 17.703 1.114 1 86.88 116 ALA A N 1
ATOM 882 C CA . ALA A 1 116 ? 3.01 18.531 2.014 1 86.88 116 ALA A CA 1
ATOM 883 C C . ALA A 1 116 ? 3.49 19.984 1.995 1 86.88 116 ALA A C 1
ATOM 885 O O . ALA A 1 116 ? 2.682 20.906 1.994 1 86.88 116 ALA A O 1
ATOM 886 N N . GLU A 1 117 ? 4.75 20.188 1.979 1 84.62 117 GLU A N 1
ATOM 887 C CA . GLU A 1 117 ? 5.324 21.531 1.974 1 84.62 117 GLU A CA 1
ATOM 888 C C . GLU A 1 117 ? 5.105 22.219 0.63 1 84.62 117 GLU A C 1
ATOM 890 O O . GLU A 1 117 ? 4.828 23.422 0.579 1 84.62 117 GLU A O 1
ATOM 895 N N . THR A 1 118 ? 5.254 21.484 -0.384 1 84.19 118 THR A N 1
ATOM 896 C CA . THR A 1 118 ? 5.129 22.031 -1.728 1 84.19 118 THR A CA 1
ATOM 897 C C . THR A 1 118 ? 3.668 22.359 -2.045 1 84.19 118 THR A C 1
ATOM 899 O O . THR A 1 118 ? 3.379 23.297 -2.781 1 84.19 118 THR A O 1
ATOM 902 N N . ALA A 1 119 ? 2.752 21.562 -1.491 1 84.81 119 ALA A N 1
ATOM 903 C CA . ALA A 1 119 ? 1.335 21.703 -1.813 1 84.81 119 ALA A CA 1
ATOM 904 C C . ALA A 1 119 ? 0.664 22.719 -0.894 1 84.81 119 ALA A C 1
ATOM 906 O O . ALA A 1 119 ? -0.524 23.016 -1.048 1 84.81 119 ALA A O 1
ATOM 907 N N . PHE A 1 120 ? 1.444 23.312 -0.027 1 82.75 120 PHE A N 1
ATOM 908 C CA . PHE A 1 120 ? 0.862 24.312 0.86 1 82.75 120 PHE A CA 1
ATOM 909 C C . PHE A 1 120 ? 0.223 25.438 0.058 1 82.75 120 PHE A C 1
ATOM 911 O O . PHE A 1 120 ? 0.796 25.906 -0.926 1 82.75 120 PHE A O 1
ATOM 918 N N . PRO A 1 121 ? -1.217 25.641 0.481 1 84.5 121 PRO A N 1
ATOM 919 C CA . PRO A 1 121 ? -1.923 25.438 1.748 1 84.5 121 PRO A CA 1
ATOM 920 C C . PRO A 1 121 ? -2.893 24.25 1.702 1 84.5 121 PRO A C 1
ATOM 922 O O . PRO A 1 121 ? -3.879 24.234 2.443 1 84.5 121 PRO A O 1
ATOM 925 N N . VAL A 1 122 ? -2.627 23.344 0.727 1 83 122 VAL A N 1
ATOM 926 C CA . VAL A 1 122 ? -3.408 22.109 0.691 1 83 122 VAL A CA 1
ATOM 927 C C . VAL A 1 122 ? -3.113 21.281 1.936 1 83 122 VAL A C 1
ATOM 929 O O . VAL A 1 122 ? -1.981 21.266 2.426 1 83 122 VAL A O 1
ATOM 932 N N . SER A 1 123 ? -4.121 20.672 2.51 1 84.12 123 SER A N 1
ATOM 933 C CA . SER A 1 123 ? -3.928 19.859 3.707 1 84.12 123 SER A CA 1
ATOM 934 C C . SER A 1 123 ? -2.932 18.734 3.459 1 84.12 123 SER A C 1
ATOM 936 O O . SER A 1 123 ? -2.838 18.219 2.344 1 84.12 123 SER A O 1
ATOM 938 N N . GLU A 1 124 ? -2.268 18.422 4.43 1 84.19 124 GLU A N 1
ATOM 939 C CA . GLU A 1 124 ? -1.292 17.328 4.363 1 84.19 124 GLU A CA 1
ATOM 940 C C . GLU A 1 124 ? -1.957 16.016 3.98 1 84.19 124 GLU A C 1
ATOM 942 O O . GLU A 1 124 ? -1.376 15.211 3.25 1 84.19 124 GLU A O 1
ATOM 947 N N . GLY A 1 125 ? -3.135 15.797 4.387 1 83.44 125 GLY A N 1
ATOM 948 C CA . GLY A 1 125 ? -3.871 14.594 4.035 1 83.44 125 GLY A CA 1
ATOM 949 C C . GLY A 1 125 ? -4.156 14.484 2.549 1 83.44 125 GLY A C 1
ATOM 950 O O . GLY A 1 125 ? -3.906 13.438 1.939 1 83.44 125 GLY A O 1
ATOM 951 N N . THR A 1 126 ? -4.57 15.547 2.008 1 86.12 126 THR A N 1
ATOM 952 C CA . THR A 1 126 ? -4.922 15.555 0.593 1 86.12 126 THR A CA 1
ATOM 953 C C . THR A 1 126 ? -3.674 15.422 -0.275 1 86.12 126 THR A C 1
ATOM 955 O O . THR A 1 126 ? -3.662 14.664 -1.244 1 86.12 126 THR A O 1
ATOM 958 N N . SER A 1 127 ? -2.648 16.172 0.068 1 88.62 127 SER A N 1
ATOM 959 C CA . SER A 1 127 ? -1.412 16.094 -0.704 1 88.62 127 SER A CA 1
ATOM 960 C C . SER A 1 127 ? -0.822 14.688 -0.651 1 88.62 127 SER A C 1
ATOM 962 O O . SER A 1 127 ? -0.278 14.195 -1.645 1 88.62 127 SER A O 1
ATOM 964 N N . ASN A 1 128 ? -0.925 14 0.497 1 87.5 128 ASN A N 1
ATOM 965 C CA . ASN A 1 128 ? -0.441 12.633 0.648 1 87.5 128 ASN A CA 1
ATOM 966 C C . ASN A 1 128 ? -1.208 11.664 -0.247 1 87.5 128 ASN A C 1
ATOM 968 O O . ASN A 1 128 ? -0.613 10.781 -0.861 1 87.5 128 ASN A O 1
ATOM 972 N N . TYR A 1 129 ? -2.43 11.836 -0.347 1 87.06 129 TYR A N 1
ATOM 973 C CA . TYR A 1 129 ? -3.219 10.922 -1.168 1 87.06 129 TYR A CA 1
ATOM 974 C C . TYR A 1 129 ? -2.971 11.172 -2.65 1 87.06 129 TYR A C 1
ATOM 976 O O . TYR A 1 129 ? -3.023 10.242 -3.461 1 87.06 129 TYR A O 1
ATOM 984 N N . ILE A 1 130 ? -2.764 12.414 -2.998 1 89.69 130 ILE A N 1
ATOM 985 C CA . ILE A 1 130 ? -2.406 12.688 -4.387 1 89.69 130 ILE A CA 1
ATOM 986 C C . ILE A 1 130 ? -1.103 11.969 -4.73 1 89.69 130 ILE A C 1
ATOM 988 O O . ILE A 1 130 ? -0.993 11.336 -5.785 1 89.69 130 ILE A O 1
ATOM 992 N N . LEU A 1 131 ? -0.16 12.07 -3.82 1 90 131 LEU A N 1
ATOM 993 C CA . LEU A 1 131 ? 1.11 11.383 -4.016 1 90 131 LEU A CA 1
ATOM 994 C C . LEU A 1 131 ? 0.902 9.875 -4.094 1 90 131 LEU A C 1
ATOM 996 O O . LEU A 1 131 ? 1.511 9.203 -4.926 1 90 131 LEU A O 1
ATOM 1000 N N . MET A 1 132 ? 0.068 9.344 -3.242 1 90.62 132 MET A N 1
ATOM 1001 C CA . MET A 1 132 ? -0.226 7.91 -3.232 1 90.62 132 MET A CA 1
ATOM 1002 C C . MET A 1 132 ? -0.904 7.484 -4.531 1 90.62 132 MET A C 1
ATOM 1004 O O . MET A 1 132 ? -0.659 6.387 -5.035 1 90.62 132 MET A O 1
ATOM 1008 N N . TRP A 1 133 ? -1.716 8.344 -4.996 1 90.19 133 TRP A N 1
ATOM 1009 C CA . TRP A 1 133 ? -2.385 8.031 -6.254 1 90.19 133 TRP A CA 1
ATOM 1010 C C . TRP A 1 133 ? -1.378 7.922 -7.395 1 90.19 133 TRP A C 1
ATOM 1012 O O . TRP A 1 133 ? -1.472 7.016 -8.227 1 90.19 133 TRP A O 1
ATOM 1022 N N . PHE A 1 134 ? -0.493 8.836 -7.473 1 91.94 134 PHE A N 1
ATOM 1023 C CA . PHE A 1 134 ? 0.554 8.758 -8.484 1 91.94 134 PHE A CA 1
ATOM 1024 C C . PHE A 1 134 ? 1.344 7.461 -8.344 1 91.94 134 PHE A C 1
ATOM 1026 O O . PHE A 1 134 ? 1.694 6.828 -9.344 1 91.94 134 PHE A O 1
ATOM 1033 N N . THR A 1 135 ? 1.657 7.102 -7.07 1 92.44 135 THR A N 1
ATOM 1034 C CA . THR A 1 135 ? 2.379 5.863 -6.797 1 92.44 135 THR A CA 1
ATOM 1035 C C . THR A 1 135 ? 1.614 4.66 -7.336 1 92.44 135 THR A C 1
ATOM 1037 O O . THR A 1 135 ? 2.203 3.768 -7.949 1 92.44 135 THR A O 1
ATOM 1040 N N . MET A 1 136 ? 0.29 4.664 -7.242 1 92.62 136 MET A N 1
ATOM 1041 C CA . MET A 1 136 ? -0.52 3.529 -7.68 1 92.62 136 MET A CA 1
ATOM 1042 C C . MET A 1 136 ? -0.615 3.482 -9.203 1 92.62 136 MET A C 1
ATOM 1044 O O . MET A 1 136 ? -0.68 2.404 -9.789 1 92.62 136 MET A O 1
ATOM 1048 N N . VAL A 1 137 ? -0.642 4.609 -9.797 1 93.5 137 VAL A N 1
ATOM 1049 C CA . VAL A 1 137 ? -0.658 4.652 -11.25 1 93.5 137 VAL A CA 1
ATOM 1050 C C . VAL A 1 137 ? 0.63 4.043 -11.805 1 93.5 137 VAL A C 1
ATOM 1052 O O . VAL A 1 137 ? 0.591 3.211 -12.711 1 93.5 137 VAL A O 1
ATOM 1055 N N . VAL A 1 138 ? 1.712 4.43 -11.227 1 94.25 138 VAL A N 1
ATOM 1056 C CA . VAL A 1 138 ? 2.992 3.867 -11.641 1 94.25 138 VAL A CA 1
ATOM 1057 C C . VAL A 1 138 ? 3.01 2.365 -11.367 1 94.25 138 VAL A C 1
ATOM 1059 O O . VAL A 1 138 ? 3.492 1.584 -12.188 1 94.25 138 VAL A O 1
ATOM 1062 N N . ASN A 1 139 ? 2.488 1.996 -10.195 1 93.06 139 ASN A N 1
ATOM 1063 C CA . ASN A 1 139 ? 2.41 0.587 -9.828 1 93.06 139 ASN A CA 1
ATOM 1064 C C . ASN A 1 139 ? 1.68 -0.23 -10.883 1 93.06 139 ASN A C 1
ATOM 1066 O O . ASN A 1 139 ? 2.199 -1.241 -11.367 1 93.06 139 ASN A O 1
ATOM 1070 N N . VAL A 1 140 ? 0.56 0.212 -11.375 1 91.94 140 VAL A N 1
ATOM 1071 C CA . VAL A 1 140 ? -0.259 -0.534 -12.328 1 91.94 140 VAL A CA 1
ATOM 1072 C C . VAL A 1 140 ? 0.447 -0.597 -13.68 1 91.94 140 VAL A C 1
ATOM 1074 O O . VAL A 1 140 ? 0.477 -1.648 -14.32 1 91.94 140 VAL A O 1
ATOM 1077 N N . ILE A 1 141 ? 0.986 0.484 -14.094 1 93.38 141 ILE A N 1
ATOM 1078 C CA . ILE A 1 141 ? 1.671 0.532 -15.383 1 93.38 141 ILE A CA 1
ATOM 1079 C C . ILE A 1 141 ? 2.883 -0.397 -15.352 1 93.38 141 ILE A C 1
ATOM 1081 O O . ILE A 1 141 ? 3.09 -1.182 -16.281 1 93.38 141 ILE A O 1
ATOM 1085 N N . PHE A 1 142 ? 3.643 -0.292 -14.336 1 94.06 142 PHE A N 1
ATOM 1086 C CA . PHE A 1 142 ? 4.824 -1.137 -14.211 1 94.06 142 PHE A CA 1
ATOM 1087 C C . PHE A 1 142 ? 4.43 -2.6 -14.047 1 94.06 142 PHE A C 1
ATOM 1089 O O . PHE A 1 142 ? 5.066 -3.488 -14.609 1 94.06 142 PHE A O 1
ATOM 1096 N N . PHE A 1 143 ? 3.396 -2.822 -13.266 1 91.69 143 PHE A N 1
ATOM 1097 C CA . PHE A 1 143 ? 2.908 -4.18 -13.062 1 91.69 143 PHE A CA 1
ATOM 1098 C C . PHE A 1 143 ? 2.48 -4.801 -14.391 1 91.69 143 PHE A C 1
ATOM 1100 O O . PHE A 1 143 ? 2.826 -5.949 -14.68 1 91.69 143 PHE A O 1
ATOM 1107 N N . SER A 1 144 ? 1.763 -4.051 -15.172 1 91.75 144 SER A N 1
ATOM 1108 C CA . SER A 1 144 ? 1.309 -4.523 -16.469 1 91.75 144 SER A CA 1
ATOM 1109 C C . SER A 1 144 ? 2.486 -4.812 -17.406 1 91.75 144 SER A C 1
ATOM 1111 O O . SER A 1 144 ? 2.479 -5.805 -18.141 1 91.75 144 SER A O 1
ATOM 1113 N N . SER A 1 145 ? 3.457 -3.984 -17.328 1 93.25 145 SER A N 1
ATOM 1114 C CA . SER A 1 145 ? 4.645 -4.172 -18.156 1 93.25 145 SER A CA 1
ATOM 1115 C C . SER A 1 145 ? 5.414 -5.422 -17.734 1 93.25 145 SER A C 1
ATOM 1117 O O . SER A 1 145 ? 5.891 -6.176 -18.594 1 93.25 145 SER A O 1
ATOM 1119 N N . LEU A 1 146 ? 5.539 -5.645 -16.422 1 91.75 146 LEU A N 1
ATOM 1120 C CA . LEU A 1 146 ? 6.242 -6.82 -15.922 1 91.75 146 LEU A CA 1
ATOM 1121 C C . LEU A 1 146 ? 5.477 -8.094 -16.266 1 91.75 146 LEU A C 1
ATOM 1123 O O . LEU A 1 146 ? 6.078 -9.141 -16.516 1 91.75 146 LEU A O 1
ATOM 1127 N N . ASN A 1 147 ? 4.16 -7.895 -16.219 1 87.81 147 ASN A N 1
ATOM 1128 C CA . ASN A 1 147 ? 3.311 -9.031 -16.547 1 87.81 147 ASN A CA 1
ATOM 1129 C C . ASN A 1 147 ? 3.482 -9.453 -18 1 87.81 147 ASN A C 1
ATOM 1131 O O . ASN A 1 147 ? 3.387 -10.641 -18.328 1 87.81 147 ASN A O 1
ATOM 1135 N N . LEU A 1 148 ? 3.678 -8.625 -18.859 1 87.81 148 LEU A N 1
ATOM 1136 C CA . LEU A 1 148 ? 3.857 -8.906 -20.281 1 87.81 148 LEU A CA 1
ATOM 1137 C C . LEU A 1 148 ? 5.195 -9.586 -20.531 1 87.81 148 LEU A C 1
ATOM 1139 O O . LEU A 1 148 ? 5.277 -10.531 -21.328 1 87.81 148 LEU A O 1
ATOM 1143 N N . VAL A 1 149 ? 6.258 -9.148 -19.859 1 86.25 149 VAL A N 1
ATOM 1144 C CA . VAL A 1 149 ? 7.598 -9.68 -20.078 1 86.25 149 VAL A CA 1
ATOM 1145 C C . VAL A 1 149 ? 7.762 -11.008 -19.359 1 86.25 149 VAL A C 1
ATOM 1147 O O . VAL A 1 149 ? 8.336 -11.953 -19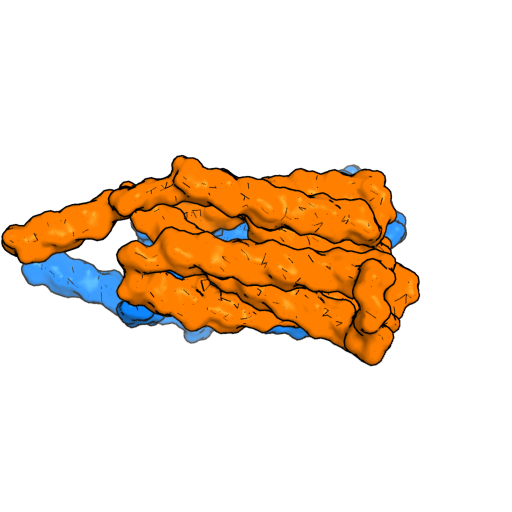.891 1 86.25 149 VAL A O 1
ATOM 1150 N N . SER A 1 150 ? 7.293 -11.133 -18.172 1 86.94 150 SER A N 1
ATOM 1151 C CA . SER A 1 150 ? 7.258 -12.336 -17.344 1 86.94 150 SER A CA 1
ATOM 1152 C C . SER A 1 150 ? 8.633 -12.977 -17.234 1 86.94 150 SER A C 1
ATOM 1154 O O . SER A 1 150 ? 8.773 -14.195 -17.406 1 86.94 150 SER A O 1
ATOM 1156 N N . ASP A 1 151 ? 9.742 -12.18 -17.203 1 91.19 151 ASP A N 1
ATOM 1157 C CA . ASP A 1 151 ? 11.117 -12.641 -17.047 1 91.19 151 ASP A CA 1
ATOM 1158 C C . ASP A 1 151 ? 11.773 -12.016 -15.82 1 91.19 151 ASP A C 1
ATOM 1160 O O . ASP A 1 151 ? 11.648 -10.812 -15.586 1 91.19 151 ASP A O 1
ATOM 1164 N N . GLN A 1 152 ? 12.414 -12.875 -15.078 1 89.38 152 GLN A N 1
ATOM 1165 C CA . GLN A 1 152 ? 13.031 -12.453 -13.828 1 89.38 152 GLN A CA 1
ATOM 1166 C C . GLN A 1 152 ? 14.133 -11.43 -14.07 1 89.38 152 GLN A C 1
ATOM 1168 O O . GLN A 1 152 ? 14.172 -10.383 -13.414 1 89.38 152 GLN A O 1
ATOM 1173 N N . LYS A 1 153 ? 15.031 -11.719 -15.023 1 90.25 153 LYS A N 1
ATOM 1174 C CA . LYS A 1 153 ? 16.188 -10.852 -15.289 1 90.25 153 LYS A CA 1
ATOM 1175 C C . LYS A 1 153 ? 15.734 -9.5 -15.836 1 90.25 153 LYS A C 1
ATOM 1177 O O . LYS A 1 153 ? 16.172 -8.453 -15.359 1 90.25 153 LYS A O 1
ATOM 1182 N N . VAL A 1 154 ? 14.82 -9.539 -16.766 1 92.69 154 VAL A N 1
ATOM 1183 C CA . VAL A 1 154 ? 14.336 -8.312 -17.391 1 92.69 154 VAL A CA 1
ATOM 1184 C C . VAL A 1 154 ? 13.594 -7.465 -16.359 1 92.69 154 VAL A C 1
ATOM 1186 O O . VAL A 1 154 ? 13.695 -6.234 -16.375 1 92.69 154 VAL A O 1
ATOM 1189 N N . SER A 1 155 ? 12.859 -8.117 -15.469 1 94.5 155 SER A N 1
ATOM 1190 C CA . SER A 1 155 ? 12.133 -7.391 -14.438 1 94.5 155 SER A CA 1
ATOM 1191 C C . SER A 1 155 ? 13.078 -6.617 -13.531 1 94.5 155 SER A C 1
ATOM 1193 O O . SER A 1 155 ? 12.781 -5.492 -13.125 1 94.5 155 SER A O 1
ATOM 1195 N N . LEU A 1 156 ? 14.234 -7.16 -13.242 1 94.06 156 LEU A N 1
ATOM 1196 C CA . LEU A 1 156 ? 15.211 -6.504 -12.383 1 94.06 156 LEU A CA 1
ATOM 1197 C C . LEU A 1 156 ? 15.867 -5.332 -13.094 1 94.06 156 LEU A C 1
ATOM 1199 O O . LEU A 1 156 ? 16.109 -4.281 -12.492 1 94.06 156 LEU A O 1
ATOM 1203 N N . TYR A 1 157 ? 16.094 -5.535 -14.359 1 94.94 157 TYR A N 1
ATOM 1204 C CA . TYR A 1 157 ? 16.656 -4.445 -15.148 1 94.94 157 TYR A CA 1
ATOM 1205 C C . TYR A 1 157 ? 15.672 -3.283 -15.25 1 94.94 157 TYR A C 1
ATOM 1207 O O . TYR A 1 157 ? 16.062 -2.119 -15.18 1 94.94 157 TYR A O 1
ATOM 1215 N N . MET A 1 158 ? 14.46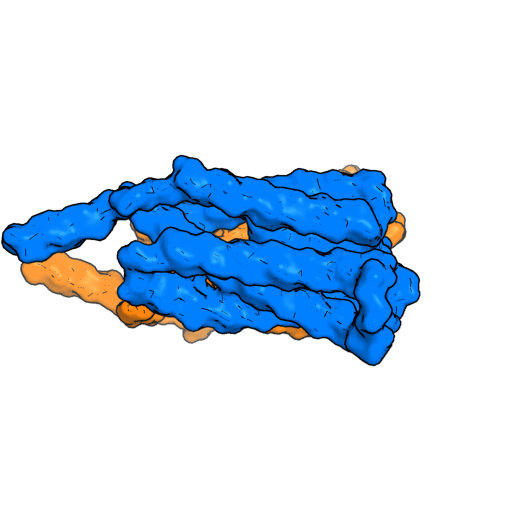9 -3.615 -15.445 1 95.25 158 MET A N 1
ATOM 1216 C CA . MET A 1 158 ? 13.445 -2.576 -15.508 1 95.25 158 MET A CA 1
ATOM 1217 C C . MET A 1 158 ? 13.344 -1.832 -14.18 1 95.25 158 MET A C 1
ATOM 1219 O O . MET A 1 158 ? 13.227 -0.606 -14.156 1 95.25 158 MET A O 1
ATOM 1223 N N . LEU A 1 159 ? 13.383 -2.607 -13.086 1 95.81 159 LEU A N 1
ATOM 1224 C CA . LEU A 1 159 ? 13.328 -1.993 -11.758 1 95.81 159 LEU A CA 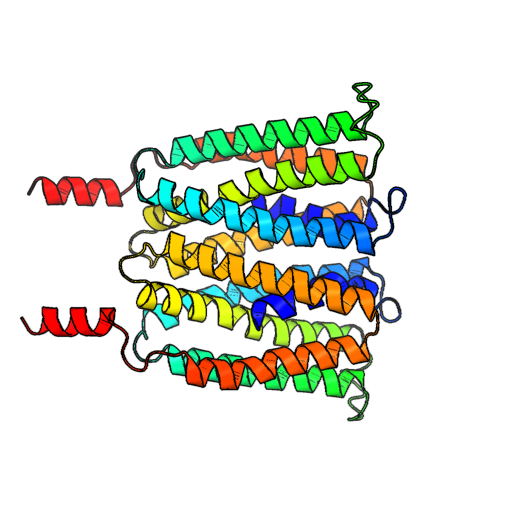1
ATOM 1225 C C . LEU A 1 159 ? 14.516 -1.055 -11.547 1 95.81 159 LEU A C 1
ATOM 1227 O O . LEU A 1 159 ? 14.336 0.083 -11.109 1 95.81 159 LEU A O 1
ATOM 1231 N N . LEU A 1 160 ? 15.688 -1.502 -11.93 1 95.75 160 LEU A N 1
ATOM 1232 C CA . LEU A 1 160 ? 16.906 -0.706 -11.812 1 95.75 160 LEU A CA 1
ATOM 1233 C C . LEU A 1 160 ? 16.797 0.565 -12.648 1 95.75 160 LEU A C 1
ATOM 1235 O O . LEU A 1 160 ? 17.156 1.649 -12.188 1 95.75 160 LEU A O 1
ATOM 1239 N N . GLY A 1 161 ? 16.328 0.388 -13.867 1 94.38 161 GLY A N 1
ATOM 1240 C CA . GLY A 1 161 ? 16.172 1.531 -14.75 1 94.38 161 GLY A CA 1
ATOM 1241 C C . GLY A 1 161 ? 15.211 2.57 -14.219 1 94.38 161 GLY A C 1
ATOM 1242 O O . GLY A 1 161 ? 15.469 3.771 -14.305 1 94.38 161 GLY A O 1
ATOM 1243 N N . PHE A 1 162 ? 14.102 2.17 -13.633 1 93.88 162 PHE A N 1
ATOM 1244 C CA . PHE A 1 162 ? 13.094 3.084 -13.117 1 93.88 162 PHE A CA 1
ATOM 1245 C C . PHE A 1 162 ? 13.617 3.83 -11.891 1 93.88 162 PHE A C 1
ATOM 1247 O O . PHE A 1 162 ? 13.375 5.027 -11.742 1 93.88 162 PHE A O 1
ATOM 1254 N N . ILE A 1 163 ? 14.328 3.115 -10.961 1 94.19 163 ILE A N 1
ATOM 1255 C CA . ILE A 1 163 ? 14.914 3.758 -9.789 1 94.19 163 ILE A CA 1
ATOM 1256 C C . ILE A 1 163 ? 15.984 4.758 -10.227 1 94.19 163 ILE A C 1
ATOM 1258 O O . ILE A 1 163 ? 16.031 5.883 -9.727 1 94.19 163 ILE A O 1
ATOM 1262 N N . GLY A 1 164 ? 16.797 4.355 -11.219 1 92.94 164 GLY A N 1
ATOM 1263 C CA . GLY A 1 164 ? 17.828 5.23 -11.742 1 92.94 164 GLY A CA 1
ATOM 1264 C C . GLY A 1 164 ? 17.266 6.465 -12.43 1 92.94 164 GLY A C 1
ATOM 1265 O O . GLY A 1 164 ? 17.844 7.555 -12.312 1 92.94 164 GLY A O 1
ATOM 1266 N N . ALA A 1 165 ? 16.188 6.305 -13.156 1 91 165 ALA A N 1
ATOM 1267 C CA . ALA A 1 165 ? 15.578 7.41 -13.891 1 91 165 ALA A CA 1
ATOM 1268 C C . ALA A 1 165 ? 14.992 8.445 -12.945 1 91 165 ALA A C 1
ATOM 1270 O O . ALA A 1 165 ? 14.781 9.602 -13.32 1 91 165 ALA A O 1
ATOM 1271 N N . ALA A 1 166 ? 14.703 8.047 -11.695 1 88.44 166 ALA A N 1
ATOM 1272 C CA . ALA A 1 166 ? 14.133 8.961 -10.711 1 88.44 166 ALA A CA 1
ATOM 1273 C C . ALA A 1 166 ? 15.164 10 -10.273 1 88.44 166 ALA A C 1
ATOM 1275 O O . ALA A 1 166 ? 14.797 11.102 -9.859 1 88.44 166 ALA A O 1
ATOM 1276 N N . LEU A 1 167 ? 16.375 9.727 -10.297 1 83.81 167 LEU A N 1
ATOM 1277 C CA . LEU A 1 167 ? 17.438 10.609 -9.812 1 83.81 167 LEU A CA 1
ATOM 1278 C C . LEU A 1 167 ? 17.516 11.875 -10.656 1 83.81 167 LEU A C 1
ATOM 1280 O O . LEU A 1 167 ? 17.438 12.984 -10.117 1 83.81 167 LEU A O 1
ATOM 1284 N N . PRO A 1 168 ? 17.547 11.766 -11.93 1 79.12 168 PRO A N 1
ATOM 1285 C CA . PRO A 1 168 ? 17.562 13 -12.719 1 79.12 168 PRO A CA 1
ATOM 1286 C C . PRO A 1 168 ? 16.25 13.766 -12.633 1 79.12 168 PRO A C 1
ATOM 1288 O O . PRO A 1 168 ? 16.234 15 -12.688 1 79.12 168 PRO A O 1
ATOM 1291 N N . LEU A 1 169 ? 15.18 13.07 -12.484 1 75.69 169 LEU A N 1
ATOM 1292 C CA . LEU A 1 169 ? 13.875 13.727 -12.398 1 75.69 169 LEU A CA 1
ATOM 1293 C C . LEU A 1 169 ? 13.781 14.578 -11.141 1 75.69 169 LEU A C 1
ATOM 1295 O O . LEU A 1 169 ? 13.18 15.656 -11.156 1 75.69 169 LEU A O 1
ATOM 1299 N N . LEU A 1 170 ? 14.273 14.039 -10.133 1 72 170 LEU A N 1
ATOM 1300 C CA . LEU A 1 170 ? 14.266 14.789 -8.875 1 72 170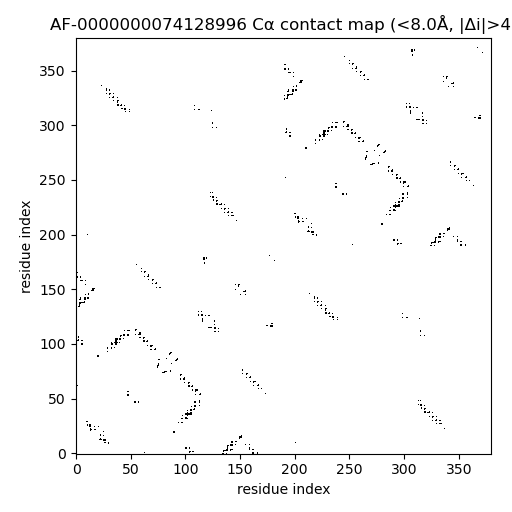 LEU A CA 1
ATOM 1301 C C . LEU A 1 170 ? 15.078 16.078 -9.008 1 72 170 LEU A C 1
ATOM 1303 O O . LEU A 1 170 ? 14.711 17.109 -8.453 1 72 170 LEU A O 1
ATOM 1307 N N . TYR A 1 171 ? 16.094 15.969 -9.68 1 62.47 171 TYR A N 1
ATOM 1308 C CA . TYR A 1 171 ? 16.922 17.141 -9.891 1 62.47 171 TYR A CA 1
ATOM 1309 C C . TYR A 1 171 ? 16.141 18.266 -10.555 1 62.47 171 TYR A C 1
ATOM 1311 O O . TYR A 1 171 ? 16.281 19.438 -10.188 1 62.47 171 TYR A O 1
ATOM 1319 N N . PHE A 1 172 ? 15.273 17.844 -11.336 1 59.75 172 PHE A N 1
ATOM 1320 C CA . PHE A 1 172 ? 14.539 18.844 -12.102 1 59.75 172 PHE A CA 1
ATOM 1321 C C . PHE A 1 172 ? 13.328 19.328 -11.32 1 59.75 172 PHE A C 1
ATOM 1323 O O . PHE A 1 172 ? 12.844 20.438 -11.555 1 59.75 172 PHE A O 1
ATOM 1330 N N . THR A 1 173 ? 12.828 18.594 -10.406 1 59.75 173 THR A N 1
ATOM 1331 C CA . THR A 1 173 ? 11.539 18.953 -9.812 1 59.75 173 THR A CA 1
ATOM 1332 C C . THR A 1 173 ? 11.734 19.547 -8.414 1 59.75 173 THR A C 1
ATOM 1334 O O . THR A 1 173 ? 10.797 20.109 -7.844 1 59.75 173 THR A O 1
ATOM 1337 N N . ILE A 1 174 ? 12.734 19.234 -7.656 1 58.09 174 ILE A N 1
ATOM 1338 C CA . ILE A 1 174 ? 12.852 19.719 -6.285 1 58.09 174 ILE A CA 1
ATOM 1339 C C . ILE A 1 174 ? 12.977 21.25 -6.289 1 58.09 174 ILE A C 1
ATOM 1341 O O . ILE A 1 174 ? 13.883 21.797 -6.906 1 58.09 174 ILE A O 1
ATOM 1345 N N . PRO A 1 175 ? 11.805 21.891 -5.801 1 56.28 175 PRO A N 1
ATOM 1346 C CA . PRO A 1 175 ? 11.945 23.344 -5.688 1 56.28 175 PRO A CA 1
ATOM 1347 C C . PRO A 1 175 ? 13.023 23.75 -4.688 1 56.28 175 PRO A C 1
ATOM 1349 O O . PRO A 1 175 ? 13.234 23.078 -3.682 1 56.28 175 PRO A O 1
ATOM 1352 N N . HIS A 1 176 ? 14.133 24.391 -4.992 1 54.41 176 HIS A N 1
ATOM 1353 C CA . HIS A 1 176 ? 15.211 24.906 -4.16 1 54.41 176 HIS A CA 1
ATOM 1354 C C . HIS A 1 176 ? 14.656 25.734 -2.994 1 54.41 176 HIS A C 1
ATOM 1356 O O . HIS A 1 176 ? 15.32 25.891 -1.969 1 54.41 176 HIS A O 1
ATOM 1362 N N . SER A 1 177 ? 13.445 26.328 -3.09 1 51.06 177 SER A N 1
ATOM 1363 C CA . SER A 1 177 ? 12.898 27.141 -2.006 1 51.06 177 SER A CA 1
ATOM 1364 C C . SER A 1 177 ? 11.484 26.688 -1.637 1 51.06 177 SER A C 1
ATOM 1366 O O . SER A 1 177 ? 10.648 26.484 -2.514 1 51.06 177 SER A O 1
ATOM 1368 N N . THR A 1 178 ? 11.25 26.047 -0.46 1 58.12 178 THR A N 1
ATOM 1369 C CA . THR A 1 178 ? 9.891 25.656 -0.095 1 58.12 178 THR A CA 1
ATOM 1370 C C . THR A 1 178 ? 9.102 26.844 0.442 1 58.12 178 THR A C 1
ATOM 1372 O O . THR A 1 178 ? 9.602 27.594 1.286 1 58.12 178 THR A O 1
ATOM 1375 N N . PRO A 1 179 ? 8.031 27.141 -0.223 1 53.34 179 PRO A N 1
ATOM 1376 C CA . PRO A 1 179 ? 7.254 28.328 0.127 1 53.34 179 PRO A CA 1
ATOM 1377 C C . PRO A 1 179 ? 6.957 28.422 1.622 1 53.34 179 PRO A C 1
ATOM 1379 O O . PRO A 1 179 ? 6.961 29.516 2.189 1 53.34 179 PRO A O 1
ATOM 1382 N N . ARG A 1 180 ? 6.746 27.344 2.289 1 55.97 180 ARG A N 1
ATOM 1383 C CA . ARG A 1 180 ? 6.387 27.406 3.703 1 55.97 180 ARG A CA 1
ATOM 1384 C C . ARG A 1 180 ? 7.551 27.922 4.543 1 55.97 180 ARG A C 1
ATOM 1386 O O . ARG A 1 180 ? 7.352 28.703 5.477 1 55.97 180 ARG A O 1
ATOM 1393 N N . LEU A 1 181 ? 8.672 27.484 4.176 1 56.59 181 LEU A N 1
ATOM 1394 C CA . LEU A 1 181 ? 9.859 27.938 4.887 1 56.59 181 LEU A CA 1
ATOM 1395 C C . LEU A 1 181 ? 10.062 29.438 4.711 1 56.59 181 LEU A C 1
ATOM 1397 O O . LEU A 1 181 ? 10.453 30.141 5.652 1 56.59 181 LEU A O 1
ATOM 1401 N N . GLU A 1 182 ? 9.633 29.812 3.602 1 54.38 182 GLU A N 1
ATOM 1402 C CA . GLU A 1 182 ? 9.766 31.25 3.34 1 54.38 182 GLU A CA 1
ATOM 1403 C C . GLU A 1 182 ? 8.75 32.031 4.152 1 54.38 182 GLU A C 1
ATOM 1405 O O . GLU A 1 182 ? 9.07 33.125 4.652 1 54.38 182 GLU A O 1
ATOM 1410 N N . LEU A 1 183 ? 7.688 31.453 4.344 1 55.44 183 LEU A N 1
ATOM 1411 C CA . LEU A 1 183 ? 6.652 32.156 5.098 1 55.44 183 LEU A CA 1
ATOM 1412 C C . LEU A 1 183 ? 6.992 32.188 6.586 1 55.44 183 LEU A C 1
ATOM 1414 O O . LEU A 1 183 ? 6.777 33.188 7.254 1 55.44 183 LEU A O 1
ATOM 1418 N N . ASP A 1 184 ? 7.5 31.125 7.039 1 56.53 184 ASP A N 1
ATOM 1419 C CA . ASP A 1 184 ? 7.875 31.062 8.445 1 56.53 184 ASP A CA 1
ATOM 1420 C C . ASP A 1 184 ? 9.047 31.984 8.75 1 56.53 184 ASP A C 1
ATOM 1422 O O . ASP A 1 184 ? 9.094 32.625 9.797 1 56.53 184 ASP A O 1
ATOM 1426 N N . GLU A 1 185 ? 9.891 32.031 7.871 1 54.31 185 GLU A N 1
ATOM 1427 C CA . GLU A 1 185 ? 11.031 32.938 8.023 1 54.31 185 GLU A CA 1
ATOM 1428 C C . GLU A 1 185 ? 10.594 34.406 7.953 1 54.31 185 GLU A C 1
ATOM 1430 O O . GLU A 1 185 ? 11.109 35.219 8.703 1 54.31 185 GLU A O 1
ATOM 1435 N N . ASN A 1 186 ? 9.648 34.5 7.09 1 53.94 186 ASN A N 1
ATOM 1436 C CA . ASN A 1 186 ? 9.141 35.844 6.961 1 53.94 186 ASN A CA 1
ATOM 1437 C C . ASN A 1 186 ? 8.328 36.25 8.18 1 53.94 186 ASN A C 1
ATOM 1439 O O . ASN A 1 186 ? 8.383 37.406 8.609 1 53.94 186 ASN A O 1
ATOM 1443 N N . ASN A 1 187 ? 7.59 35.344 8.68 1 53.69 187 ASN A N 1
ATOM 1444 C CA . ASN A 1 187 ? 6.793 35.656 9.859 1 53.69 187 ASN A CA 1
ATOM 1445 C C . ASN A 1 187 ? 7.656 35.75 11.109 1 53.69 187 ASN A C 1
ATOM 1447 O O . ASN A 1 187 ? 7.324 36.5 12.047 1 53.69 187 ASN A O 1
ATOM 1451 N N . ALA A 1 188 ? 8.664 35.031 11.25 1 56.69 188 ALA A N 1
ATOM 1452 C CA . ALA A 1 188 ? 9.617 35.125 12.352 1 56.69 188 ALA A CA 1
ATOM 1453 C C . ALA A 1 188 ? 10.383 36.469 12.297 1 56.69 188 ALA A C 1
ATOM 1455 O O . ALA A 1 188 ? 10.789 37 13.328 1 56.69 188 ALA A O 1
ATOM 1456 N N . SER A 1 189 ? 10.539 36.844 11.211 1 52.25 189 SER A N 1
ATOM 1457 C CA . SER A 1 189 ? 11.234 38.125 11.055 1 52.25 189 SER A CA 1
ATOM 1458 C C . SER A 1 189 ? 10.32 39.281 11.367 1 52.25 189 SER A C 1
ATOM 1460 O O . SER A 1 189 ? 10.789 40.406 11.602 1 52.25 189 SER A O 1
ATOM 1462 N N . THR A 1 190 ? 9.039 39 11.422 1 47.06 190 THR A N 1
ATOM 1463 C CA . THR A 1 190 ? 8.164 40.125 11.812 1 47.06 190 THR A CA 1
ATOM 1464 C C . THR A 1 190 ? 7.824 40.031 13.297 1 47.06 190 THR A C 1
ATOM 1466 O O . THR A 1 190 ? 7.535 38.969 13.82 1 47.06 190 THR A O 1
ATOM 1469 N N . MET B 1 1 ? -7.16 -2.217 10.562 1 89.31 1 MET B N 1
ATOM 1470 C CA . MET B 1 1 ? -7.582 -3.611 10.461 1 89.31 1 MET B CA 1
ATOM 1471 C C . MET B 1 1 ? -8.305 -3.865 9.148 1 89.31 1 MET B C 1
ATOM 1473 O O . MET B 1 1 ? -7.973 -4.805 8.422 1 89.31 1 MET B O 1
ATOM 1477 N N . VAL B 1 2 ? -9.211 -2.998 8.75 1 93.5 2 VAL B N 1
ATOM 1478 C CA . VAL B 1 2 ? -10.039 -3.178 7.559 1 93.5 2 VAL B CA 1
ATOM 1479 C C . VAL B 1 2 ? -9.172 -3.072 6.305 1 93.5 2 VAL B C 1
ATOM 1481 O O . VAL B 1 2 ? -9.188 -3.965 5.457 1 93.5 2 VAL B O 1
ATOM 1484 N N . VAL B 1 3 ? -8.32 -2.105 6.254 1 93.5 3 VAL B N 1
ATOM 1485 C CA . VAL B 1 3 ? -7.5 -1.859 5.074 1 93.5 3 VAL B CA 1
ATOM 1486 C C . VAL B 1 3 ? -6.41 -2.926 4.969 1 93.5 3 VAL B C 1
ATOM 1488 O O . VAL B 1 3 ? -6.176 -3.479 3.895 1 93.5 3 VAL B O 1
ATOM 1491 N N . GLY B 1 4 ? -5.809 -3.285 6.055 1 93.81 4 GLY B N 1
ATOM 1492 C CA . GLY B 1 4 ? -4.762 -4.297 6.062 1 93.81 4 GLY B CA 1
ATOM 1493 C C . GLY B 1 4 ? -5.258 -5.668 5.637 1 93.81 4 GLY B C 1
ATOM 1494 O O . GLY B 1 4 ? -4.57 -6.379 4.902 1 93.81 4 GLY B O 1
ATOM 1495 N N . SER B 1 5 ? -6.383 -6.02 6.133 1 95.31 5 SER B N 1
ATOM 1496 C CA . SER B 1 5 ? -6.938 -7.316 5.766 1 95.31 5 SER B CA 1
ATOM 1497 C C . SER B 1 5 ? -7.277 -7.371 4.277 1 95.31 5 SER B C 1
ATOM 1499 O O . SER B 1 5 ? -7.094 -8.398 3.631 1 95.31 5 SER B O 1
ATOM 1501 N N . PHE B 1 6 ? -7.77 -6.27 3.773 1 95.5 6 PHE B N 1
ATOM 1502 C CA . PHE B 1 6 ? -8.086 -6.23 2.352 1 95.5 6 PHE B CA 1
ATOM 1503 C C . PHE B 1 6 ? -6.816 -6.32 1.512 1 95.5 6 PHE B C 1
ATOM 1505 O O . PHE B 1 6 ? -6.793 -7.004 0.485 1 95.5 6 PHE B O 1
ATOM 1512 N N . TYR B 1 7 ? -5.75 -5.625 1.951 1 91.62 7 TYR B N 1
ATOM 1513 C CA . TYR B 1 7 ? -4.48 -5.707 1.24 1 91.62 7 TYR B CA 1
ATOM 1514 C C . TYR B 1 7 ? -3.971 -7.145 1.198 1 91.62 7 TYR B C 1
ATOM 1516 O O . TYR B 1 7 ? -3.471 -7.602 0.168 1 91.62 7 TYR B O 1
ATOM 1524 N N . ALA B 1 8 ? -4.113 -7.785 2.283 1 92.94 8 ALA B N 1
ATOM 1525 C CA . ALA B 1 8 ? -3.693 -9.188 2.342 1 92.94 8 ALA B CA 1
ATOM 1526 C C . ALA B 1 8 ? -4.523 -10.047 1.396 1 92.94 8 ALA B C 1
ATOM 1528 O O . ALA B 1 8 ? -3.979 -10.867 0.652 1 92.94 8 ALA B O 1
ATOM 1529 N N . TRP B 1 9 ? -5.781 -9.852 1.448 1 94 9 TRP B N 1
ATOM 1530 C CA . TRP B 1 9 ? -6.691 -10.656 0.637 1 94 9 TRP B CA 1
ATOM 1531 C C . TRP B 1 9 ? -6.449 -10.414 -0.85 1 94 9 TRP B C 1
ATOM 1533 O O . TRP B 1 9 ? -6.379 -11.367 -1.634 1 94 9 TRP B O 1
ATOM 1543 N N . ILE B 1 10 ? -6.273 -9.156 -1.197 1 90.38 10 ILE B N 1
ATOM 1544 C CA . ILE B 1 10 ? -6.047 -8.812 -2.596 1 90.38 10 ILE B CA 1
ATOM 1545 C C . ILE B 1 10 ? -4.703 -9.367 -3.053 1 90.38 10 ILE B C 1
ATOM 1547 O O . ILE B 1 10 ? -4.551 -9.766 -4.211 1 90.38 10 ILE B O 1
ATOM 1551 N N . GLY B 1 11 ? -3.787 -9.445 -2.264 1 87.25 11 GLY B N 1
ATOM 1552 C CA . GLY B 1 11 ? -2.473 -9.977 -2.586 1 87.25 11 GLY B CA 1
ATOM 1553 C C . GLY B 1 11 ? -2.482 -11.469 -2.859 1 87.25 11 GLY B C 1
ATOM 1554 O O . GLY B 1 11 ? -1.742 -11.953 -3.717 1 87.25 11 GLY B O 1
ATOM 1555 N N . ILE B 1 12 ? -3.295 -12.18 -2.178 1 88.94 12 ILE B N 1
ATOM 1556 C CA . ILE B 1 12 ? -3.279 -13.633 -2.303 1 88.94 12 ILE B CA 1
ATOM 1557 C C . ILE B 1 12 ? -4.352 -14.086 -3.293 1 88.94 12 ILE B C 1
ATOM 1559 O O . ILE B 1 12 ? -4.379 -15.242 -3.705 1 88.94 12 ILE B O 1
ATOM 1563 N N . MET B 1 13 ? -5.176 -13.203 -3.68 1 89.5 13 MET B N 1
ATOM 1564 C CA . MET B 1 13 ? -6.301 -13.484 -4.57 1 89.5 13 MET B CA 1
ATOM 1565 C C . MET B 1 13 ? -5.84 -14.242 -5.809 1 89.5 13 MET B C 1
ATOM 1567 O O . MET B 1 13 ? -6.508 -15.172 -6.258 1 89.5 13 MET B O 1
ATOM 1571 N N . PRO B 1 14 ? -4.645 -13.875 -6.426 1 87.69 14 PRO B N 1
ATOM 1572 C CA . PRO B 1 14 ? -4.223 -14.602 -7.625 1 87.69 14 PRO B CA 1
ATOM 1573 C C . PRO B 1 14 ? -4 -16.094 -7.359 1 87.69 14 PRO B C 1
ATOM 1575 O O . PRO B 1 14 ? -4.148 -16.906 -8.273 1 87.69 14 PRO B O 1
ATOM 1578 N N . LEU B 1 15 ? -3.783 -16.453 -6.121 1 85.06 15 LEU B N 1
ATOM 1579 C CA . LEU B 1 15 ? -3.547 -17.859 -5.773 1 85.06 15 LEU B CA 1
ATOM 1580 C C . LEU B 1 15 ? -4.855 -18.562 -5.414 1 85.06 15 LEU B C 1
ATOM 1582 O O . LEU B 1 15 ? -4.941 -19.781 -5.465 1 85.06 15 LEU B O 1
ATOM 1586 N N . LEU B 1 16 ? -5.832 -17.781 -5.055 1 86.5 16 LEU B N 1
ATOM 1587 C CA . LEU B 1 16 ? -7.09 -18.344 -4.586 1 86.5 16 LEU B CA 1
ATOM 1588 C C . LEU B 1 16 ? -8.078 -18.516 -5.734 1 86.5 16 LEU B C 1
ATOM 1590 O O . LEU B 1 16 ? -8.938 -19.391 -5.703 1 86.5 16 LEU B O 1
ATOM 1594 N N . TYR B 1 17 ? -7.988 -17.719 -6.746 1 86.75 17 TYR B N 1
ATOM 1595 C CA . TYR B 1 17 ? -8.984 -17.688 -7.812 1 86.75 17 TYR B CA 1
ATOM 1596 C C . TYR B 1 17 ? -8.414 -18.234 -9.109 1 86.75 17 TYR B C 1
ATOM 1598 O O . TYR B 1 17 ? -8.648 -17.688 -10.188 1 86.75 17 TYR B O 1
ATOM 1606 N N . THR B 1 18 ? -7.598 -19.281 -9.047 1 82.69 18 THR B N 1
ATOM 1607 C CA . THR B 1 18 ? -6.93 -19.859 -10.203 1 82.69 18 THR B CA 1
ATOM 1608 C C . THR B 1 18 ? -7.941 -20.516 -11.141 1 82.69 18 THR B C 1
ATOM 1610 O O . THR B 1 18 ? -7.66 -20.719 -12.32 1 82.69 18 THR B O 1
ATOM 1613 N N . ASP B 1 19 ? -9.156 -20.859 -10.625 1 82.19 19 ASP B N 1
ATOM 1614 C CA . ASP B 1 19 ? -10.188 -21.531 -11.414 1 82.19 19 ASP B CA 1
ATOM 1615 C C . ASP B 1 19 ? -10.984 -20.531 -12.242 1 82.19 19 ASP B C 1
ATOM 1617 O O . ASP B 1 19 ? -11.688 -20.906 -13.18 1 82.19 19 ASP B O 1
ATOM 1621 N N . ARG B 1 20 ? -10.875 -19.297 -11.938 1 79 20 ARG B N 1
ATOM 1622 C CA . ARG B 1 20 ? -11.703 -18.281 -12.586 1 79 20 ARG B CA 1
ATOM 1623 C C . ARG B 1 20 ? -10.953 -17.625 -13.734 1 79 20 ARG B C 1
ATOM 1625 O O . ARG B 1 20 ? -11.531 -17.344 -14.789 1 79 20 ARG B O 1
ATOM 1632 N N . ALA B 1 21 ? -9.742 -17.375 -13.523 1 85.06 21 ALA B N 1
ATOM 1633 C CA . ALA B 1 21 ? -8.906 -16.703 -14.523 1 85.06 21 ALA B CA 1
ATOM 1634 C C . ALA B 1 21 ? -7.426 -16.938 -14.25 1 85.06 21 ALA B C 1
ATOM 1636 O O . ALA B 1 21 ? -7.062 -17.516 -13.227 1 85.06 21 ALA B O 1
ATOM 1637 N N . SER B 1 22 ? -6.699 -16.484 -15.227 1 86.56 22 SER B N 1
ATOM 1638 C CA . SER B 1 22 ? -5.254 -16.594 -15.039 1 86.56 22 SER B CA 1
ATOM 1639 C C . SER B 1 22 ? -4.777 -15.711 -13.891 1 86.56 22 SER B C 1
ATOM 1641 O O . SER B 1 22 ? -5.41 -14.695 -13.57 1 86.56 22 SER B O 1
ATOM 1643 N N . GLN B 1 23 ? -3.738 -16.109 -13.195 1 85.31 23 GLN B N 1
ATOM 1644 C CA . GLN B 1 23 ? -3.17 -15.359 -12.078 1 85.31 23 GLN B CA 1
ATOM 1645 C C . GLN B 1 23 ? -2.779 -13.945 -12.492 1 85.31 23 GLN B C 1
ATOM 1647 O O . GLN B 1 23 ? -2.875 -13.008 -11.703 1 85.31 23 GLN B O 1
ATOM 1652 N N . LYS B 1 24 ? -2.463 -13.805 -13.742 1 83.62 24 LYS B N 1
ATOM 1653 C CA . LYS B 1 24 ? -2.064 -12.492 -14.25 1 83.62 24 LYS B CA 1
ATOM 1654 C C . LYS B 1 24 ? -3.252 -11.539 -14.297 1 83.62 24 LYS B C 1
ATOM 1656 O O . LYS B 1 24 ? -3.131 -10.367 -13.922 1 83.62 24 LYS B O 1
ATOM 1661 N N . VAL B 1 25 ? -4.348 -12.07 -14.695 1 84.88 25 VAL B N 1
ATOM 1662 C CA . VAL B 1 25 ? -5.555 -11.25 -14.789 1 84.88 25 VAL B CA 1
ATOM 1663 C C . VAL B 1 25 ? -6.043 -10.875 -13.398 1 84.88 25 VAL B C 1
ATOM 1665 O O . VAL B 1 25 ? -6.406 -9.727 -13.141 1 84.88 25 VAL B O 1
ATOM 1668 N N . ILE B 1 26 ? -5.977 -11.828 -12.492 1 86.88 26 ILE B N 1
ATOM 1669 C CA . ILE B 1 26 ? -6.441 -11.586 -11.133 1 86.88 26 ILE B CA 1
ATOM 1670 C C . ILE B 1 26 ? -5.516 -10.594 -10.438 1 86.88 26 ILE B C 1
ATOM 1672 O O . ILE B 1 26 ? -5.969 -9.727 -9.68 1 86.88 26 ILE B O 1
ATOM 1676 N N . GLY B 1 27 ? -4.246 -10.719 -10.719 1 84.44 27 GLY B N 1
ATOM 1677 C CA . GLY B 1 27 ? -3.299 -9.75 -10.188 1 84.44 27 GLY B CA 1
ATOM 1678 C C . GLY B 1 27 ? -3.564 -8.336 -10.672 1 84.44 27 GLY B C 1
ATOM 1679 O O . GLY B 1 27 ? -3.408 -7.379 -9.906 1 84.44 27 GLY B O 1
ATOM 1680 N N . MET B 1 28 ? -4.059 -8.242 -11.859 1 86.25 28 MET B N 1
ATOM 1681 C CA . MET B 1 28 ? -4.359 -6.938 -12.43 1 86.25 28 MET B CA 1
ATOM 1682 C C . MET B 1 28 ? -5.574 -6.312 -11.75 1 86.25 28 MET B C 1
ATOM 1684 O O . MET B 1 28 ? -5.637 -5.094 -11.586 1 86.25 28 MET B O 1
ATOM 1688 N N . ILE B 1 29 ? -6.48 -7.129 -11.352 1 86.56 29 ILE B N 1
ATOM 1689 C CA . ILE B 1 29 ? -7.637 -6.633 -10.617 1 86.56 29 ILE B CA 1
ATOM 1690 C C . ILE B 1 29 ? -7.18 -5.922 -9.344 1 86.56 29 ILE B C 1
ATOM 1692 O O . ILE B 1 29 ? -7.66 -4.832 -9.031 1 86.56 29 ILE B O 1
ATOM 1696 N N . GLY B 1 30 ? -6.246 -6.555 -8.688 1 85.38 30 GLY B N 1
ATOM 1697 C CA . GLY B 1 30 ? -5.707 -5.953 -7.484 1 85.38 30 GLY B CA 1
ATOM 1698 C C . GLY B 1 30 ? -5.012 -4.633 -7.734 1 85.38 30 GLY B C 1
ATOM 1699 O O . GLY B 1 30 ? -5.227 -3.66 -7.008 1 85.38 30 GLY B O 1
ATOM 1700 N N . ALA B 1 31 ? -4.27 -4.574 -8.797 1 86.31 31 ALA B N 1
ATOM 1701 C CA . ALA B 1 31 ? -3.516 -3.367 -9.125 1 86.31 31 ALA B CA 1
ATOM 1702 C C . ALA B 1 31 ? -4.449 -2.223 -9.508 1 86.31 31 ALA B C 1
ATOM 1704 O O . ALA B 1 31 ? -4.285 -1.096 -9.031 1 86.31 31 ALA B O 1
ATOM 1705 N N . ILE B 1 32 ? -5.438 -2.516 -10.242 1 88.44 32 ILE B N 1
ATOM 1706 C CA . ILE B 1 32 ? -6.371 -1.491 -10.695 1 88.44 32 ILE B CA 1
ATOM 1707 C C . ILE B 1 32 ? -7.211 -0.994 -9.523 1 88.44 32 ILE B C 1
ATOM 1709 O O . ILE B 1 32 ? -7.52 0.196 -9.43 1 88.44 32 ILE B O 1
ATOM 1713 N N . THR B 1 33 ? -7.543 -1.951 -8.688 1 88.38 33 THR B N 1
ATOM 1714 C CA . THR B 1 33 ? -8.289 -1.573 -7.492 1 88.38 33 THR B CA 1
ATOM 1715 C C . THR B 1 33 ? -7.488 -0.591 -6.645 1 88.38 33 THR B C 1
ATOM 1717 O O . THR B 1 33 ? -8.055 0.335 -6.059 1 88.38 33 THR B O 1
ATOM 1720 N N . GLY B 1 34 ? -6.207 -0.744 -6.602 1 87.12 34 GLY B N 1
ATOM 1721 C CA . GLY B 1 34 ? -5.352 0.186 -5.883 1 87.12 34 GLY B CA 1
ATOM 1722 C C . GLY B 1 34 ? -5.391 1.593 -6.449 1 87.12 34 GLY B C 1
ATOM 1723 O O . GLY B 1 34 ? -5.504 2.566 -5.699 1 87.12 34 GLY B O 1
ATOM 1724 N N . VAL B 1 35 ? -5.406 1.72 -7.723 1 88.06 35 VAL B N 1
ATOM 1725 C CA . VAL B 1 35 ? -5.422 3.018 -8.391 1 88.06 35 VAL B CA 1
ATOM 1726 C C . VAL B 1 35 ? -6.766 3.703 -8.156 1 88.06 35 VAL B C 1
ATOM 1728 O O . VAL B 1 35 ? -6.816 4.863 -7.742 1 88.06 35 VAL B O 1
ATOM 1731 N N . LEU B 1 36 ? -7.785 2.973 -8.344 1 85.88 36 LEU B N 1
ATOM 1732 C CA . LEU B 1 36 ? -9.117 3.547 -8.211 1 85.88 36 LEU B CA 1
ATOM 1733 C C . LEU B 1 36 ? -9.43 3.877 -6.754 1 85.88 36 LEU B C 1
ATOM 1735 O O . LEU B 1 36 ? -10.062 4.891 -6.465 1 85.88 36 LEU B O 1
ATOM 1739 N N . GLY B 1 37 ? -8.992 3.037 -5.91 1 82.19 37 GLY B N 1
ATOM 1740 C CA . GLY B 1 37 ? -9.188 3.297 -4.492 1 82.19 37 GLY B CA 1
ATOM 1741 C C . GLY B 1 37 ? -8.508 4.57 -4.02 1 82.19 37 GLY B C 1
ATOM 1742 O O . GLY B 1 37 ? -9.078 5.328 -3.232 1 82.19 37 GLY B O 1
ATOM 1743 N N . THR B 1 38 ? -7.309 4.871 -4.527 1 83.38 38 THR B N 1
ATOM 1744 C CA . THR B 1 38 ? -6.574 6.051 -4.086 1 83.38 38 THR B CA 1
ATOM 1745 C C . THR B 1 38 ? -7.184 7.316 -4.688 1 83.38 38 THR B C 1
ATOM 1747 O O . THR B 1 38 ? -7.141 8.383 -4.07 1 83.38 38 THR B O 1
ATOM 1750 N N . VAL B 1 39 ? -7.754 7.129 -5.812 1 89.19 39 VAL B N 1
ATOM 1751 C CA . VAL B 1 39 ? -8.414 8.281 -6.418 1 89.19 39 VAL B CA 1
ATOM 1752 C C . VAL B 1 39 ? -9.586 8.727 -5.547 1 89.19 39 VAL B C 1
ATOM 1754 O O . VAL B 1 39 ? -9.797 9.922 -5.34 1 89.19 39 VAL B O 1
ATOM 1757 N N . VAL B 1 40 ? -10.289 7.762 -5.035 1 86.31 40 VAL B N 1
ATOM 1758 C CA . VAL B 1 40 ? -11.43 8.062 -4.184 1 86.31 40 VAL B CA 1
ATOM 1759 C C . VAL B 1 40 ? -10.953 8.625 -2.85 1 86.31 40 VAL B C 1
ATOM 1761 O O . VAL B 1 40 ? -11.664 9.398 -2.199 1 86.31 40 VAL B O 1
ATOM 1764 N N . GLY B 1 41 ? -9.758 8.258 -2.486 1 86.94 41 GLY B N 1
ATOM 1765 C CA . GLY B 1 41 ? -9.188 8.734 -1.237 1 86.94 41 GLY B CA 1
ATOM 1766 C C . GLY B 1 41 ? -8.969 10.234 -1.219 1 86.94 41 GLY B C 1
ATOM 1767 O O . GLY B 1 41 ? -9.047 10.867 -0.162 1 86.94 41 GLY B O 1
ATOM 1768 N N . ILE B 1 42 ? -8.82 10.812 -2.396 1 88.62 42 ILE B N 1
ATOM 1769 C CA . ILE B 1 42 ? -8.508 12.234 -2.486 1 88.62 42 ILE B CA 1
ATOM 1770 C C . ILE B 1 42 ? -9.703 13.055 -2.012 1 88.62 42 ILE B C 1
ATOM 1772 O O . ILE B 1 42 ? -9.586 13.836 -1.062 1 88.62 42 ILE B O 1
ATOM 1776 N N . PRO B 1 43 ? -10.852 12.914 -2.596 1 90.5 43 PRO B N 1
ATOM 1777 C CA . PRO B 1 43 ? -11.984 13.695 -2.098 1 90.5 43 PRO B CA 1
ATOM 1778 C C . PRO B 1 43 ? -12.359 13.344 -0.66 1 90.5 43 PRO B C 1
ATOM 1780 O O . PRO B 1 43 ? -12.797 14.211 0.101 1 90.5 43 PRO B O 1
ATOM 1783 N N . TYR B 1 44 ? -12.195 12.125 -0.24 1 88.38 44 TYR B N 1
ATOM 1784 C CA . TYR B 1 44 ? -12.516 11.719 1.126 1 88.38 44 TYR B CA 1
ATOM 1785 C C . TYR B 1 44 ? -11.57 12.391 2.123 1 88.38 44 TYR B C 1
ATOM 1787 O O . TYR B 1 44 ? -11.992 12.781 3.213 1 88.38 44 TYR B O 1
ATOM 1795 N N . SER B 1 45 ? -10.328 12.43 1.692 1 85.12 45 SER B N 1
ATOM 1796 C CA . SER B 1 45 ? -9.383 13.133 2.555 1 85.12 45 SER B CA 1
ATOM 1797 C C . SER B 1 45 ? -9.719 14.609 2.662 1 85.12 45 SER B C 1
ATOM 1799 O O . SER B 1 45 ? -9.68 15.188 3.752 1 85.12 45 SER B O 1
ATOM 1801 N N . TRP B 1 46 ? -10.086 15.141 1.547 1 87.06 46 TRP B N 1
ATOM 1802 C CA . TRP B 1 46 ? -10.477 16.547 1.495 1 87.06 46 TRP B CA 1
ATOM 1803 C C . TRP B 1 46 ? -11.711 16.797 2.352 1 87.06 46 TRP B C 1
ATOM 1805 O O . TRP B 1 46 ? -11.766 17.766 3.111 1 87.06 46 TRP B O 1
ATOM 1815 N N . LEU B 1 47 ? -12.617 15.984 2.258 1 88.25 47 LEU B N 1
ATOM 1816 C CA . LEU B 1 47 ? -13.859 16.109 3.006 1 88.25 47 LEU B CA 1
ATOM 1817 C C . LEU B 1 47 ? -13.617 15.914 4.5 1 88.25 47 LEU B C 1
ATOM 1819 O O . LEU B 1 47 ? -14.172 16.641 5.32 1 88.25 47 LEU B O 1
ATOM 1823 N N . ALA B 1 48 ? -12.812 14.984 4.855 1 85.94 48 ALA B N 1
ATOM 1824 C CA . ALA B 1 48 ? -12.508 14.703 6.258 1 85.94 48 ALA B CA 1
ATOM 1825 C C . ALA B 1 48 ? -11.797 15.883 6.914 1 85.94 48 ALA B C 1
ATOM 1827 O O . ALA B 1 48 ? -12.055 16.188 8.086 1 85.94 48 ALA B O 1
ATOM 1828 N N . ASP B 1 49 ? -10.969 16.422 6.082 1 83.5 49 ASP B N 1
ATOM 1829 C CA . ASP B 1 49 ? -10.227 17.562 6.605 1 83.5 49 ASP B CA 1
ATOM 1830 C C . ASP B 1 49 ? -11.148 18.75 6.84 1 83.5 49 ASP B C 1
ATOM 1832 O O . ASP B 1 49 ? -10.914 19.562 7.738 1 83.5 49 ASP B O 1
ATOM 1836 N N . ARG B 1 50 ? -12.133 18.828 6.082 1 84.5 50 ARG B N 1
ATOM 1837 C CA . ARG B 1 50 ? -13.055 19.953 6.168 1 84.5 50 ARG B CA 1
ATOM 1838 C C . ARG B 1 50 ? -14.125 19.703 7.227 1 84.5 50 ARG B C 1
ATOM 1840 O O . ARG B 1 50 ? -14.641 20.656 7.828 1 84.5 50 ARG B O 1
ATOM 1847 N N . MET B 1 51 ? -14.422 18.469 7.355 1 85.62 51 MET B N 1
ATOM 1848 C CA . MET B 1 51 ? -15.477 18.109 8.305 1 85.62 51 MET B CA 1
ATOM 1849 C C . MET B 1 51 ? -14.891 17.406 9.523 1 85.62 51 MET B C 1
ATOM 1851 O O . MET B 1 51 ? -15.32 16.297 9.867 1 85.62 51 MET B O 1
ATOM 1855 N N . LYS B 1 52 ? -14.125 18.094 10.219 1 81.38 52 LYS B N 1
ATOM 1856 C CA . LYS B 1 52 ? -13.375 17.484 11.305 1 81.38 52 LYS B CA 1
ATOM 1857 C C . LYS B 1 52 ? -14.312 16.969 12.406 1 81.38 52 LYS B C 1
ATOM 1859 O O . LYS B 1 52 ? -14.039 15.961 13.047 1 81.38 52 LYS B O 1
ATOM 1864 N N . ARG B 1 53 ? -15.414 17.609 12.516 1 80.94 53 ARG B N 1
ATOM 1865 C CA . ARG B 1 53 ? -16.359 17.25 13.578 1 80.94 53 ARG B CA 1
ATOM 1866 C C . ARG B 1 53 ? -17.094 15.961 13.25 1 80.94 53 ARG B C 1
ATOM 1868 O O . ARG B 1 53 ? -17.562 15.266 14.148 1 80.94 53 ARG B O 1
ATOM 1875 N N . TYR B 1 54 ? -17.125 15.562 12.031 1 86.5 54 TYR B N 1
ATOM 1876 C CA . TYR B 1 54 ? -17.938 14.43 11.609 1 86.5 54 TYR B CA 1
ATOM 1877 C C . TYR B 1 54 ? -17.062 13.281 11.125 1 86.5 54 TYR B C 1
ATOM 1879 O O . TYR B 1 54 ? -17.547 12.359 10.461 1 86.5 54 TYR B O 1
ATOM 1887 N N . MET B 1 55 ? -15.867 13.266 11.484 1 87.5 55 MET B N 1
ATOM 1888 C CA . MET B 1 55 ? -14.945 12.266 10.953 1 87.5 55 MET B CA 1
ATOM 1889 C C . MET B 1 55 ? -15.289 10.875 11.477 1 87.5 55 MET B C 1
ATOM 1891 O O . MET B 1 55 ? -15.195 9.883 10.75 1 87.5 55 MET B O 1
ATOM 1895 N N . SER B 1 56 ? -15.711 10.914 12.719 1 85.88 56 SER B N 1
ATOM 1896 C CA . SER B 1 56 ? -16.031 9.617 13.312 1 85.88 56 SER B CA 1
ATOM 1897 C C . SER B 1 56 ? -17.234 8.969 12.633 1 85.88 56 SER B C 1
ATOM 1899 O O . SER B 1 56 ? -17.219 7.77 12.359 1 85.88 56 SER B O 1
ATOM 1901 N N . ILE B 1 57 ? -18.172 9.758 12.383 1 88.38 57 ILE B N 1
ATOM 1902 C CA . ILE B 1 57 ? -19.359 9.25 11.727 1 88.38 57 ILE B CA 1
ATOM 1903 C C . ILE B 1 57 ? -19.031 8.836 10.297 1 88.38 57 ILE B C 1
ATOM 1905 O O . ILE B 1 57 ? -19.547 7.844 9.789 1 88.38 57 ILE B O 1
ATOM 1909 N N . MET B 1 58 ? -18.25 9.609 9.633 1 90.75 58 MET B N 1
ATOM 1910 C CA . MET B 1 58 ? -17.812 9.273 8.281 1 90.75 58 MET B CA 1
ATOM 1911 C C . MET B 1 58 ? -17.109 7.918 8.266 1 90.75 58 MET B C 1
ATOM 1913 O O . MET B 1 58 ? -17.344 7.105 7.363 1 90.75 58 MET B O 1
ATOM 1917 N N . LEU B 1 59 ? -16.297 7.727 9.219 1 91.69 59 LEU B N 1
ATOM 1918 C CA . LEU B 1 59 ? -15.555 6.477 9.312 1 91.69 59 LEU B CA 1
ATOM 1919 C C . LEU B 1 59 ? -16.5 5.297 9.523 1 91.69 59 LEU B C 1
ATOM 1921 O O . LEU B 1 59 ? -16.391 4.277 8.836 1 91.69 59 LEU B O 1
ATOM 1925 N N . ILE B 1 60 ? -17.422 5.449 10.414 1 91.5 60 ILE B N 1
ATOM 1926 C CA . ILE B 1 60 ? -18.359 4.375 10.758 1 91.5 60 ILE B CA 1
ATOM 1927 C C . ILE B 1 60 ? -19.219 4.031 9.539 1 91.5 60 ILE B C 1
ATOM 1929 O O . ILE B 1 60 ? -19.391 2.855 9.219 1 91.5 60 ILE B O 1
ATOM 1933 N N . VAL B 1 61 ? -19.703 5.023 8.875 1 92.44 61 VAL B N 1
ATOM 1934 C CA . VAL B 1 61 ? -20.562 4.82 7.715 1 92.44 61 VAL B CA 1
ATOM 1935 C C . VAL B 1 61 ? -19.766 4.113 6.613 1 92.44 61 VAL B C 1
ATOM 1937 O O . VAL B 1 61 ? -20.281 3.199 5.965 1 92.44 61 VAL B O 1
ATOM 1940 N N . THR B 1 62 ? -18.578 4.551 6.422 1 93.62 62 THR B N 1
ATOM 1941 C CA . THR B 1 62 ? -17.766 3.957 5.371 1 93.62 62 THR B CA 1
ATOM 1942 C C . THR B 1 62 ? -17.453 2.496 5.688 1 93.62 62 THR B C 1
ATOM 1944 O O . THR B 1 62 ? -17.438 1.649 4.793 1 93.62 62 THR B O 1
ATOM 1947 N N . ILE B 1 63 ? -17.219 2.141 6.906 1 94.88 63 ILE B N 1
ATOM 1948 C CA . ILE B 1 63 ? -16.922 0.766 7.305 1 94.88 63 ILE B CA 1
ATOM 1949 C C . ILE B 1 63 ? -18.172 -0.092 7.133 1 94.88 63 ILE B C 1
ATOM 1951 O O . ILE B 1 63 ? -18.094 -1.238 6.688 1 94.88 63 ILE B O 1
ATOM 1955 N N . ILE B 1 64 ? -19.328 0.453 7.48 1 95.5 64 ILE B N 1
ATOM 1956 C CA . ILE B 1 64 ? -20.578 -0.271 7.305 1 95.5 64 ILE B CA 1
ATOM 1957 C C . ILE B 1 64 ? -20.797 -0.572 5.82 1 95.5 64 ILE B C 1
ATOM 1959 O O . ILE B 1 64 ? -21.172 -1.691 5.457 1 95.5 64 ILE B O 1
ATOM 1963 N N . LEU B 1 65 ? -20.547 0.439 5.008 1 95.88 65 LEU B N 1
ATOM 1964 C CA . LEU B 1 65 ? -20.703 0.249 3.568 1 95.88 65 LEU B CA 1
ATOM 1965 C C . LEU B 1 65 ? -19.734 -0.806 3.055 1 95.88 65 LEU B C 1
ATOM 1967 O O . LEU B 1 65 ? -20.078 -1.597 2.172 1 95.88 65 LEU B O 1
ATOM 1971 N N . SER B 1 66 ? -18.516 -0.807 3.572 1 95.81 66 SER B N 1
ATOM 1972 C CA . SER B 1 66 ? -17.531 -1.826 3.211 1 95.81 66 SER B CA 1
ATOM 1973 C C . SER B 1 66 ? -18 -3.217 3.627 1 95.81 66 SER B C 1
ATOM 1975 O O . SER B 1 66 ? -17.781 -4.191 2.904 1 95.81 66 SER B O 1
ATOM 1977 N N . PHE B 1 67 ? -18.594 -3.328 4.793 1 96.31 67 PHE B N 1
ATOM 1978 C CA . PHE B 1 67 ? -19.125 -4.602 5.281 1 96.31 67 PHE B CA 1
ATOM 1979 C C . PHE B 1 67 ? -20.203 -5.129 4.355 1 96.31 67 PHE B C 1
ATOM 1981 O O . PHE B 1 67 ? -20.219 -6.316 4.02 1 96.31 67 PHE B O 1
ATOM 1988 N N . VAL B 1 68 ? -21.078 -4.25 3.951 1 96 68 VAL B N 1
ATOM 1989 C CA . VAL B 1 68 ? -22.172 -4.629 3.061 1 96 68 VAL B CA 1
ATOM 1990 C C . VAL B 1 68 ? -21.609 -5.102 1.722 1 96 68 VAL B C 1
ATOM 1992 O O . VAL B 1 68 ? -22.078 -6.094 1.158 1 96 68 VAL B O 1
ATOM 1995 N N . ALA B 1 69 ? -20.672 -4.402 1.193 1 95.19 69 ALA B N 1
ATOM 1996 C CA . ALA B 1 69 ? -20.047 -4.797 -0.067 1 95.19 69 ALA B CA 1
ATOM 1997 C C . ALA B 1 69 ? -19.344 -6.148 0.063 1 95.19 69 ALA B C 1
ATOM 1999 O O . ALA B 1 69 ? -19.406 -6.973 -0.856 1 95.19 69 ALA B O 1
ATOM 2000 N N . ALA B 1 70 ? -18.672 -6.355 1.173 1 95.12 70 ALA B N 1
ATOM 2001 C CA . ALA B 1 70 ? -18.031 -7.645 1.419 1 95.12 70 ALA B CA 1
ATOM 2002 C C . ALA B 1 70 ? -19.062 -8.766 1.512 1 95.12 70 ALA B C 1
ATOM 2004 O O . ALA B 1 70 ? -18.844 -9.867 1.019 1 95.12 70 ALA B O 1
ATOM 2005 N N . LEU B 1 71 ? -20.141 -8.492 2.17 1 94.06 71 LEU B N 1
ATOM 2006 C CA . LEU B 1 71 ? -21.219 -9.461 2.271 1 94.06 71 LEU B CA 1
ATOM 2007 C C . LEU B 1 71 ? -21.75 -9.82 0.891 1 94.06 71 LEU B C 1
ATOM 2009 O O . LEU B 1 71 ? -22.047 -10.992 0.619 1 94.06 71 LEU B O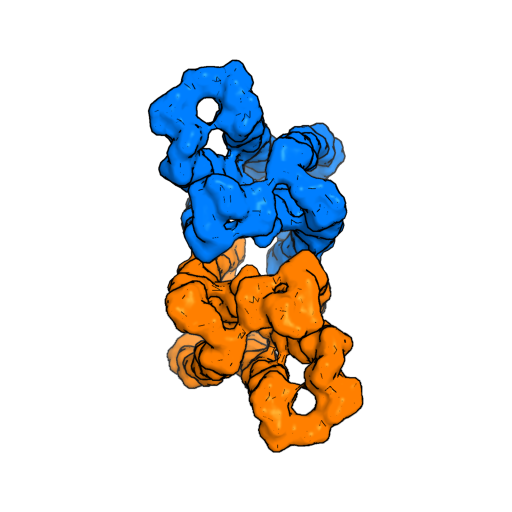 1
ATOM 2013 N N . TYR B 1 72 ? -21.906 -8.828 0.113 1 91.25 72 TYR B N 1
ATOM 2014 C CA . TYR B 1 72 ? -22.359 -9.07 -1.257 1 91.25 72 TYR B CA 1
ATOM 2015 C C . TYR B 1 72 ? -21.391 -9.992 -1.989 1 91.25 72 TYR B C 1
ATOM 2017 O O . TYR B 1 72 ? -21.812 -10.906 -2.701 1 91.25 72 TYR B O 1
ATOM 2025 N N . LEU B 1 73 ? -20.125 -9.766 -1.859 1 89.88 73 LEU B N 1
ATOM 2026 C CA . LEU B 1 73 ? -19.109 -10.594 -2.492 1 89.88 73 LEU B CA 1
ATOM 2027 C C . LEU B 1 73 ? -19.188 -12.031 -1.982 1 89.88 73 LEU B C 1
ATOM 2029 O O . LEU B 1 73 ? -19.047 -12.977 -2.76 1 89.88 73 LEU B O 1
ATOM 2033 N N . VAL B 1 74 ? -19.406 -12.227 -0.733 1 90.31 74 VAL B N 1
ATOM 2034 C CA . VAL B 1 74 ? -19.547 -13.555 -0.14 1 90.31 74 VAL B CA 1
ATOM 2035 C C . VAL B 1 74 ? -20.766 -14.258 -0.712 1 90.31 74 VAL B C 1
ATOM 2037 O O . VAL B 1 74 ? -20.688 -15.422 -1.117 1 90.31 74 VAL B O 1
ATOM 2040 N N . ILE B 1 75 ? -21.859 -13.523 -0.777 1 87.62 75 ILE B N 1
ATOM 2041 C CA . ILE B 1 75 ? -23.109 -14.094 -1.271 1 87.62 75 ILE B CA 1
ATOM 2042 C C . ILE B 1 75 ? -22.953 -14.5 -2.734 1 87.62 75 ILE B C 1
ATOM 2044 O O . ILE B 1 75 ? -23.406 -15.562 -3.148 1 87.62 75 ILE B O 1
ATOM 2048 N N . MET B 1 76 ? -22.266 -13.688 -3.475 1 83.06 76 MET B N 1
ATOM 2049 C CA . MET B 1 76 ? -22.047 -13.961 -4.891 1 83.06 76 MET B CA 1
ATOM 2050 C C . MET B 1 76 ? -21.141 -15.18 -5.078 1 83.06 76 MET B C 1
ATOM 2052 O O . MET B 1 76 ? -21.391 -16.016 -5.949 1 83.06 76 MET B O 1
ATOM 2056 N N . THR B 1 77 ? -20.141 -15.297 -4.312 1 81.44 77 THR B N 1
ATOM 2057 C CA . THR B 1 77 ? -19.172 -16.391 -4.461 1 81.44 77 THR B CA 1
ATOM 2058 C C . THR B 1 77 ? -19.766 -17.703 -3.955 1 81.44 77 THR B C 1
ATOM 2060 O O . THR B 1 77 ? -19.5 -18.766 -4.516 1 81.44 77 THR B O 1
ATOM 2063 N N . MET B 1 78 ? -20.562 -17.641 -2.92 1 83.62 78 MET B N 1
ATOM 2064 C CA . MET B 1 78 ? -21.172 -18.844 -2.354 1 83.62 78 MET B CA 1
ATOM 2065 C C . MET B 1 78 ? -22.375 -19.281 -3.162 1 83.62 78 MET B C 1
ATOM 2067 O O . MET B 1 78 ? -22.812 -20.438 -3.072 1 83.62 78 MET B O 1
ATOM 2071 N N . GLY B 1 79 ? -22.828 -18.469 -3.977 1 76.62 79 GLY B N 1
ATOM 2072 C CA . GLY B 1 79 ? -24 -18.797 -4.789 1 76.62 79 GLY B CA 1
ATOM 2073 C C . GLY B 1 79 ? -25.281 -18.859 -3.994 1 76.62 79 GLY B C 1
ATOM 2074 O O . GLY B 1 79 ? -26.172 -19.641 -4.305 1 76.62 79 GLY B O 1
ATOM 2075 N N . TRP B 1 80 ? -25.266 -18.219 -2.918 1 74.38 80 TRP B N 1
ATOM 2076 C CA . TRP B 1 80 ? -26.438 -18.25 -2.066 1 74.38 80 TRP B CA 1
ATOM 2077 C C . TRP B 1 80 ? -27.625 -17.578 -2.756 1 74.38 80 TRP B C 1
ATOM 2079 O O . TRP B 1 80 ? -28.781 -17.969 -2.545 1 74.38 80 TRP B O 1
ATOM 2089 N N . ILE B 1 81 ? -27.281 -16.531 -3.516 1 65.31 81 ILE B N 1
ATOM 2090 C CA . ILE B 1 81 ? -28.312 -15.836 -4.277 1 65.31 81 ILE B CA 1
ATOM 2091 C C . ILE B 1 81 ? -28.031 -15.992 -5.773 1 65.31 81 ILE B C 1
ATOM 2093 O O . ILE B 1 81 ? -26.891 -15.883 -6.219 1 65.31 81 ILE B O 1
ATOM 2097 N N . ASP B 1 82 ? -28.875 -16.703 -6.484 1 58.56 82 ASP B N 1
ATOM 2098 C CA . ASP B 1 82 ? -28.781 -16.891 -7.93 1 58.56 82 ASP B CA 1
ATOM 2099 C C . ASP B 1 82 ? -28.516 -15.562 -8.641 1 58.56 82 ASP B C 1
ATOM 2101 O O . ASP B 1 82 ? -29.453 -14.82 -8.945 1 58.56 82 ASP B O 1
ATOM 2105 N N . THR B 1 83 ? -27.422 -15.023 -8.422 1 57.06 83 THR B N 1
ATOM 2106 C CA . THR B 1 83 ? -27.141 -13.797 -9.148 1 57.06 83 THR B CA 1
ATOM 2107 C C . THR B 1 83 ? -26.547 -14.094 -10.523 1 57.06 83 THR B C 1
ATOM 2109 O O . THR B 1 83 ? -25.375 -13.82 -10.766 1 57.06 83 THR B O 1
ATOM 2112 N N . SER B 1 84 ? -27.094 -14.812 -11.312 1 53.78 84 SER B N 1
ATOM 2113 C CA . SER B 1 84 ? -26.75 -15.383 -12.609 1 53.78 84 SER B CA 1
ATOM 2114 C C . SER B 1 84 ? -25.938 -14.398 -13.453 1 53.78 84 SER B C 1
ATOM 2116 O O . SER B 1 84 ? -24.891 -14.75 -13.977 1 53.78 84 SER B O 1
ATOM 2118 N N . PRO B 1 85 ? -26.516 -13.344 -13.922 1 48.69 85 PRO B N 1
ATOM 2119 C CA . PRO B 1 85 ? -25.875 -12.539 -14.969 1 48.69 85 PRO B CA 1
ATOM 2120 C C . PRO B 1 85 ? -24.578 -11.883 -14.492 1 48.69 85 PRO B C 1
ATOM 2122 O O . PRO B 1 85 ? -23.656 -11.672 -15.297 1 48.69 85 PRO B O 1
ATOM 2125 N N . PHE B 1 86 ? -24.469 -11.383 -13.438 1 50.88 86 PHE B N 1
ATOM 2126 C CA . PHE B 1 86 ? -23.344 -10.602 -12.938 1 50.88 86 PHE B CA 1
ATOM 2127 C C . PHE B 1 86 ? -22.312 -11.5 -12.289 1 50.88 86 PHE B C 1
ATOM 2129 O O . PHE B 1 86 ? -21.109 -11.211 -12.328 1 50.88 86 PHE B O 1
ATOM 2136 N N . CYS B 1 87 ? -22.734 -12.555 -11.562 1 51.81 87 CYS B N 1
ATOM 2137 C CA . CYS B 1 87 ? -22.016 -13.305 -10.547 1 51.81 87 CYS B CA 1
ATOM 2138 C C . CYS B 1 87 ? -20.938 -14.172 -11.172 1 51.81 87 CYS B C 1
ATOM 2140 O O . CYS B 1 87 ? -19.844 -14.305 -10.609 1 51.81 87 CYS B O 1
ATOM 2142 N N . PHE B 1 88 ? -21.312 -14.961 -12.203 1 53.88 88 PHE B N 1
ATOM 2143 C CA . PHE B 1 88 ? -20.438 -16.094 -12.477 1 53.88 88 PHE B CA 1
ATOM 2144 C C . PHE B 1 88 ? -19.375 -15.727 -13.508 1 53.88 88 PHE B C 1
ATOM 2146 O O . PHE B 1 88 ? -18.672 -16.594 -14.016 1 53.88 88 PHE B O 1
ATOM 2153 N N . THR B 1 89 ? -19.344 -14.312 -13.656 1 68.5 89 THR B N 1
ATOM 2154 C CA . THR B 1 89 ? -18.391 -13.992 -14.711 1 68.5 89 THR B CA 1
ATOM 2155 C C . THR B 1 89 ? -17.188 -13.227 -14.141 1 68.5 89 THR B C 1
ATOM 2157 O O . THR B 1 89 ? -17.234 -12.758 -13.008 1 68.5 89 THR B O 1
ATOM 2160 N N . ILE B 1 90 ? -16.156 -13.312 -14.789 1 78.19 90 ILE B N 1
ATOM 2161 C CA . ILE B 1 90 ? -14.953 -12.555 -14.477 1 78.19 90 ILE B CA 1
ATOM 2162 C C . ILE B 1 90 ? -15.297 -11.078 -14.297 1 78.19 90 ILE B C 1
ATOM 2164 O O . ILE B 1 90 ? -14.703 -10.391 -13.461 1 78.19 90 ILE B O 1
ATOM 2168 N N . GLY B 1 91 ? -16.391 -10.695 -14.984 1 81.06 91 GLY B N 1
ATOM 2169 C CA . GLY B 1 91 ? -16.844 -9.32 -14.859 1 81.06 91 GLY B CA 1
ATOM 2170 C C . GLY B 1 91 ? -17.453 -9.008 -13.508 1 81.06 91 GLY B C 1
ATOM 2171 O O . GLY B 1 91 ? -17.219 -7.934 -12.953 1 81.06 91 GLY B O 1
ATOM 2172 N N . GLY B 1 92 ? -18.219 -9.977 -13.039 1 81.25 92 GLY B N 1
ATOM 2173 C CA . GLY B 1 92 ? -18.797 -9.805 -11.719 1 81.25 92 GLY B CA 1
ATOM 2174 C C . GLY B 1 92 ? -17.766 -9.711 -10.617 1 81.25 92 GLY B C 1
ATOM 2175 O O . GLY B 1 92 ? -17.906 -8.906 -9.688 1 81.25 92 GLY B O 1
ATOM 2176 N N . LEU B 1 93 ? -16.734 -10.539 -10.727 1 83.88 93 LEU B N 1
ATOM 2177 C CA . LEU B 1 93 ? -15.641 -10.5 -9.758 1 83.88 93 LEU B CA 1
ATOM 2178 C C . LEU B 1 93 ? -14.93 -9.148 -9.789 1 83.88 93 LEU B C 1
ATOM 2180 O O . LEU B 1 93 ? -14.672 -8.547 -8.75 1 83.88 93 LEU B O 1
ATOM 2184 N N . TRP B 1 94 ? -14.742 -8.633 -10.992 1 86.94 94 TRP B N 1
ATOM 2185 C CA . TRP B 1 94 ? -14.109 -7.336 -11.18 1 86.94 94 TRP B CA 1
ATOM 2186 C C . TRP B 1 94 ? -14.914 -6.23 -10.508 1 86.94 94 TRP B C 1
ATOM 2188 O O . TRP B 1 94 ? -14.375 -5.445 -9.719 1 86.94 94 TRP B O 1
ATOM 2198 N N . ALA B 1 95 ? -16.094 -6.242 -10.789 1 86.88 95 ALA B N 1
ATOM 2199 C CA . ALA B 1 95 ? -16.969 -5.184 -10.273 1 86.88 95 ALA B CA 1
ATOM 2200 C C . ALA B 1 95 ? -17.062 -5.238 -8.758 1 86.88 95 ALA B C 1
ATOM 2202 O O . ALA B 1 95 ? -16.984 -4.203 -8.086 1 86.88 95 ALA B O 1
ATOM 2203 N N . SER B 1 96 ? -17.203 -6.43 -8.227 1 89.19 96 SER B N 1
ATOM 2204 C CA . SER B 1 96 ? -17.375 -6.574 -6.785 1 89.19 96 SER B CA 1
ATOM 2205 C C . SER B 1 96 ? -16.094 -6.199 -6.039 1 89.19 96 SER B C 1
ATOM 2207 O O . SER B 1 96 ? -16.156 -5.527 -5.008 1 89.19 96 SER B O 1
ATOM 2209 N N . VAL B 1 97 ? -14.977 -6.594 -6.566 1 90.94 97 VAL B N 1
ATOM 2210 C CA . VAL B 1 97 ? -13.703 -6.301 -5.914 1 90.94 97 VAL B CA 1
ATOM 2211 C C . VAL B 1 97 ? -13.414 -4.805 -6.008 1 90.94 97 VAL B C 1
ATOM 2213 O O . VAL B 1 97 ? -12.922 -4.199 -5.055 1 90.94 97 VAL B O 1
ATOM 2216 N N . LEU B 1 98 ? -13.773 -4.262 -7.109 1 90.38 98 LEU B N 1
ATOM 2217 C CA . LEU B 1 98 ? -13.555 -2.832 -7.297 1 90.38 98 LEU B CA 1
ATOM 2218 C C . LEU B 1 98 ? -14.398 -2.021 -6.324 1 90.38 98 LEU B C 1
ATOM 2220 O O . LEU B 1 98 ? -13.914 -1.062 -5.719 1 90.38 98 LEU B O 1
ATOM 2224 N N . ILE B 1 99 ? -15.625 -2.389 -6.223 1 91.25 99 ILE B N 1
ATOM 2225 C CA . ILE B 1 99 ? -16.531 -1.681 -5.316 1 91.25 99 ILE B CA 1
ATOM 2226 C C . ILE B 1 99 ? -16.047 -1.841 -3.877 1 91.25 99 ILE B C 1
ATOM 2228 O O . ILE B 1 99 ? -15.938 -0.859 -3.139 1 91.25 99 ILE B O 1
ATOM 2232 N N . LEU B 1 100 ? -15.742 -3.045 -3.506 1 93.75 100 LEU B N 1
ATOM 2233 C CA . LEU B 1 100 ? -15.258 -3.311 -2.156 1 93.75 100 LEU B CA 1
ATOM 2234 C C . LEU B 1 100 ? -13.961 -2.559 -1.891 1 93.75 100 LEU B C 1
ATOM 2236 O O . LEU B 1 100 ? -13.82 -1.894 -0.861 1 93.75 100 LEU B O 1
ATOM 2240 N N . GLY B 1 101 ? -13.094 -2.627 -2.812 1 93.62 101 GLY B N 1
ATOM 2241 C CA . GLY B 1 101 ? -11.805 -1.965 -2.668 1 93.62 101 GLY B CA 1
ATOM 2242 C C . GLY B 1 101 ? -11.922 -0.457 -2.547 1 93.62 101 GLY B C 1
ATOM 2243 O O . GLY B 1 101 ? -11.258 0.156 -1.711 1 93.62 101 GLY B O 1
ATOM 2244 N N . THR B 1 102 ? -12.734 0.124 -3.342 1 91 102 THR B N 1
ATOM 2245 C CA . THR B 1 102 ? -12.914 1.571 -3.314 1 91 102 THR B CA 1
ATOM 2246 C C . THR B 1 102 ? -13.461 2.023 -1.965 1 91 102 THR B C 1
ATOM 2248 O O . THR B 1 102 ? -13.031 3.041 -1.422 1 91 102 THR B O 1
ATOM 2251 N N . LEU B 1 103 ? -14.344 1.285 -1.414 1 93.5 103 LEU B N 1
ATOM 2252 C CA . LEU B 1 103 ? -14.922 1.624 -0.119 1 93.5 103 LEU B CA 1
ATOM 2253 C C . LEU B 1 103 ? -13.898 1.445 0.997 1 93.5 103 LEU B C 1
ATOM 2255 O O . LEU B 1 103 ? -13.797 2.287 1.894 1 93.5 103 LEU B O 1
ATOM 2259 N N . ILE B 1 104 ? -13.164 0.383 0.897 1 94.06 104 ILE B N 1
ATOM 2260 C CA . ILE B 1 104 ? -12.156 0.106 1.92 1 94.06 104 ILE B CA 1
ATOM 2261 C C . ILE B 1 104 ? -11.055 1.161 1.86 1 94.06 104 ILE B C 1
ATOM 2263 O O . ILE B 1 104 ? -10.602 1.653 2.896 1 94.06 104 ILE B O 1
ATOM 2267 N N . PHE B 1 105 ? -10.695 1.605 0.679 1 90.56 105 PHE B N 1
ATOM 2268 C CA . PHE B 1 105 ? -9.625 2.59 0.53 1 90.56 105 PHE B CA 1
ATOM 2269 C C . PHE B 1 105 ? -10.094 3.965 0.997 1 90.56 105 PHE B C 1
ATOM 2271 O O . PHE B 1 105 ? -9.273 4.801 1.389 1 90.56 105 PHE B O 1
ATOM 2278 N N . ALA B 1 106 ? -11.367 4.137 0.979 1 91.31 106 ALA B N 1
ATOM 2279 C CA . ALA B 1 106 ? -11.914 5.395 1.483 1 91.31 106 ALA B CA 1
ATOM 2280 C C . ALA B 1 106 ? -11.789 5.477 3.002 1 91.31 106 ALA B C 1
ATOM 2282 O O . ALA B 1 106 ? -11.812 6.57 3.572 1 91.31 106 ALA B O 1
ATOM 2283 N N . VAL B 1 107 ? -11.648 4.359 3.611 1 91.81 107 VAL B N 1
ATOM 2284 C CA . VAL B 1 107 ? -11.477 4.301 5.059 1 91.81 107 VAL B CA 1
ATOM 2285 C C . VAL B 1 107 ? -10.125 4.891 5.445 1 91.81 107 VAL B C 1
ATOM 2287 O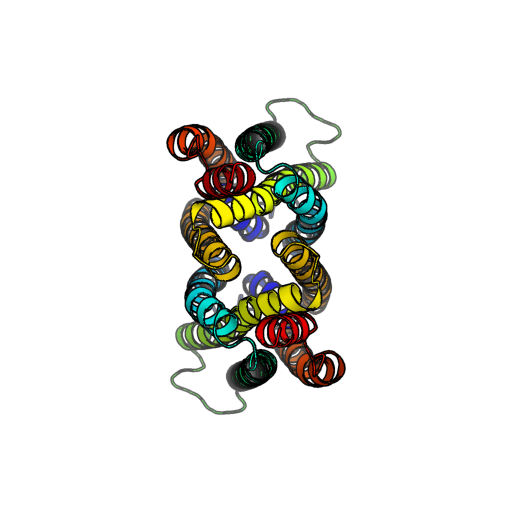 O . VAL B 1 107 ? -10 5.555 6.477 1 91.81 107 VAL B O 1
ATOM 2290 N N . GLN B 1 108 ? -9.188 4.777 4.629 1 91.5 108 GLN B N 1
ATOM 2291 C CA . GLN B 1 108 ? -7.801 5.094 4.957 1 91.5 108 GLN B CA 1
ATOM 2292 C C . GLN B 1 108 ? -7.613 6.598 5.145 1 91.5 108 GLN B C 1
ATOM 2294 O O . GLN B 1 108 ? -7.074 7.039 6.164 1 91.5 108 GLN B O 1
ATOM 2299 N N . PRO B 1 109 ? -8.062 7.418 4.219 1 90.62 109 PRO B N 1
ATOM 2300 C CA . PRO B 1 109 ? -7.863 8.852 4.426 1 90.62 109 PRO B CA 1
ATOM 2301 C C . PRO B 1 109 ? -8.602 9.383 5.656 1 90.62 109 PRO B C 1
ATOM 2303 O O . PRO B 1 109 ? -8.109 10.289 6.332 1 90.62 109 PRO B O 1
ATOM 2306 N N . ILE B 1 110 ? -9.727 8.859 5.945 1 90.56 110 ILE B N 1
ATOM 2307 C CA . ILE B 1 110 ? -10.461 9.289 7.129 1 90.56 110 ILE B CA 1
ATOM 2308 C C . ILE B 1 110 ? -9.711 8.867 8.391 1 90.56 110 ILE B C 1
ATOM 2310 O O . ILE B 1 110 ? -9.562 9.664 9.328 1 90.56 110 ILE B O 1
ATOM 2314 N N . ALA B 1 111 ? -9.25 7.684 8.352 1 89.75 111 ALA B N 1
ATOM 2315 C CA . ALA B 1 111 ? -8.484 7.172 9.477 1 89.75 111 ALA B CA 1
ATOM 2316 C C . ALA B 1 111 ? -7.219 7.992 9.695 1 89.75 111 ALA B C 1
ATOM 2318 O O . ALA B 1 111 ? -6.812 8.227 10.836 1 89.75 111 ALA B O 1
ATOM 2319 N N . MET B 1 112 ? -6.645 8.438 8.664 1 89.62 112 MET B N 1
ATOM 2320 C CA . MET B 1 112 ? -5.414 9.219 8.758 1 89.62 112 MET B CA 1
ATOM 2321 C C . MET B 1 112 ? -5.68 10.578 9.383 1 89.62 112 MET B C 1
ATOM 2323 O O . MET B 1 112 ? -4.875 11.078 10.172 1 89.62 112 MET B O 1
ATOM 2327 N N . GLU B 1 113 ? -6.73 11.164 9.008 1 87.56 113 GLU B N 1
ATOM 2328 C CA . GLU B 1 113 ? -7.09 12.453 9.594 1 87.56 113 GLU B CA 1
ATOM 2329 C C . GLU B 1 113 ? -7.41 12.312 11.078 1 87.56 113 GLU B C 1
ATOM 2331 O O . GLU B 1 113 ? -7.016 13.148 11.891 1 87.56 113 GLU B O 1
ATOM 2336 N N . ILE B 1 114 ? -8.125 11.289 11.383 1 87.88 114 ILE B N 1
ATOM 2337 C CA . ILE B 1 114 ? -8.445 11.031 12.781 1 87.88 114 ILE B CA 1
ATOM 2338 C C . ILE B 1 114 ? -7.156 10.781 13.562 1 87.88 114 ILE B C 1
ATOM 2340 O O . ILE B 1 114 ? -6.988 11.281 14.68 1 87.88 114 ILE B O 1
ATOM 2344 N N . ALA B 1 115 ? -6.289 10.016 13 1 87.94 115 ALA B N 1
ATOM 2345 C CA . ALA B 1 115 ? -5.012 9.727 13.641 1 87.94 115 ALA B CA 1
ATOM 2346 C C . ALA B 1 115 ? -4.203 11 13.859 1 87.94 115 ALA B C 1
ATOM 2348 O O . ALA B 1 115 ? -3.58 11.172 14.914 1 87.94 115 ALA B O 1
ATOM 2349 N N . ALA B 1 116 ? -4.203 11.836 12.867 1 86.81 116 ALA B N 1
ATOM 2350 C CA . ALA B 1 116 ? -3.48 13.102 12.969 1 86.81 116 ALA B CA 1
ATOM 2351 C C . ALA B 1 116 ? -4.035 13.969 14.094 1 86.81 116 ALA B C 1
ATOM 2353 O O . ALA B 1 116 ? -3.277 14.594 14.836 1 86.81 116 ALA B O 1
ATOM 2354 N N . GLU B 1 117 ? -5.309 14 14.25 1 84.5 117 GLU B N 1
ATOM 2355 C CA . GLU B 1 117 ? -5.953 14.805 15.289 1 84.5 117 GLU B CA 1
ATOM 2356 C C . GLU B 1 117 ? -5.734 14.203 16.672 1 84.5 117 GLU B C 1
ATOM 2358 O O . GLU B 1 117 ? -5.523 14.922 17.641 1 84.5 117 GLU B O 1
ATOM 2363 N N . THR B 1 118 ? -5.805 12.945 16.719 1 84.06 118 THR B N 1
ATOM 2364 C CA . THR B 1 118 ? -5.668 12.25 18 1 84.06 118 THR B CA 1
ATOM 2365 C C . THR B 1 118 ? -4.223 12.281 18.484 1 84.06 118 THR B C 1
ATOM 2367 O O . THR B 1 118 ? -3.963 12.32 19.688 1 84.06 118 THR B O 1
ATOM 2370 N N . ALA B 1 119 ? -3.293 12.258 17.531 1 84.94 119 ALA B N 1
ATOM 2371 C CA . ALA B 1 119 ? -1.877 12.172 17.875 1 84.94 119 ALA B CA 1
ATOM 2372 C C . ALA B 1 119 ? -1.286 13.562 18.109 1 84.94 119 ALA B C 1
ATOM 2374 O O . ALA B 1 119 ? -0.11 13.688 18.453 1 84.94 119 ALA B O 1
ATOM 2375 N N . PHE B 1 120 ? -2.115 14.57 18 1 82.75 120 PHE B N 1
ATOM 2376 C CA . PHE B 1 120 ? -1.609 15.922 18.234 1 82.75 120 PHE B CA 1
ATOM 2377 C C . PHE B 1 120 ? -1.013 16.031 19.641 1 82.75 120 PHE B C 1
ATOM 2379 O O . PHE B 1 120 ? -1.587 15.523 20.609 1 82.75 120 PHE B O 1
ATOM 2386 N N . PRO B 1 121 ? 0.41 16.547 19.578 1 84.69 121 PRO B N 1
ATOM 2387 C CA . PRO B 1 121 ? 1.093 17.453 18.641 1 84.69 121 PRO B CA 1
ATOM 2388 C C . PRO B 1 121 ? 2.127 16.734 17.781 1 84.69 121 PRO B C 1
ATOM 2390 O O . PRO B 1 121 ? 3.092 17.359 17.328 1 84.69 121 PRO B O 1
ATOM 2393 N N . VAL B 1 122 ? 1.926 15.383 17.672 1 83.19 122 VAL B N 1
ATOM 2394 C CA . VAL B 1 122 ? 2.771 14.633 16.75 1 83.19 122 VAL B CA 1
ATOM 2395 C C . VAL B 1 122 ? 2.488 15.07 15.32 1 83.19 122 VAL B C 1
ATOM 2397 O O . VAL B 1 122 ? 1.347 15.383 14.969 1 83.19 122 VAL B O 1
ATOM 2400 N N . SER B 1 123 ? 3.516 15.188 14.508 1 84.31 123 SER B N 1
ATOM 2401 C CA . SER B 1 123 ? 3.332 15.609 13.125 1 84.31 123 SER B CA 1
ATOM 2402 C C . SER B 1 123 ? 2.406 14.656 12.375 1 84.31 123 SER B C 1
ATOM 2404 O O . SER B 1 123 ? 2.371 13.461 12.664 1 84.31 123 SER B O 1
ATOM 2406 N N . GLU B 1 124 ? 1.73 15.18 11.5 1 84.25 124 GLU B N 1
ATOM 2407 C CA . GLU B 1 124 ? 0.818 14.398 10.672 1 84.25 124 GLU B CA 1
ATOM 2408 C C . GLU B 1 124 ? 1.565 13.312 9.898 1 84.25 124 GLU B C 1
ATOM 2410 O O . GLU B 1 124 ? 1.05 12.211 9.711 1 84.25 124 GLU B O 1
ATOM 2415 N N . GLY B 1 125 ? 2.738 13.57 9.508 1 83.5 125 GLY B N 1
ATOM 2416 C CA . GLY B 1 125 ? 3.549 12.586 8.805 1 83.5 125 GLY B CA 1
ATOM 2417 C C . GLY B 1 125 ? 3.879 11.375 9.656 1 83.5 125 GLY B C 1
ATOM 2418 O O . GLY B 1 125 ? 3.707 10.234 9.219 1 83.5 125 GLY B O 1
ATOM 2419 N N . THR B 1 126 ? 4.254 11.617 10.836 1 86.25 126 THR B N 1
ATOM 2420 C CA . THR B 1 126 ? 4.645 10.539 11.734 1 86.25 126 THR B CA 1
ATOM 2421 C C . THR B 1 126 ? 3.432 9.711 12.141 1 86.25 126 THR B C 1
ATOM 2423 O O . THR B 1 126 ? 3.488 8.484 12.148 1 86.25 126 THR B O 1
ATOM 2426 N N . SER B 1 127 ? 2.357 10.398 12.484 1 88.81 127 SER B N 1
ATOM 2427 C CA . SER B 1 127 ? 1.151 9.672 12.875 1 88.81 127 SER B CA 1
ATOM 2428 C C . SER B 1 127 ? 0.633 8.805 11.727 1 88.81 127 SER B C 1
ATOM 2430 O O . SER B 1 127 ? 0.145 7.695 11.953 1 88.81 127 SER B O 1
ATOM 2432 N N . ASN B 1 128 ? 0.734 9.281 10.492 1 87.56 128 ASN B N 1
ATOM 2433 C CA . ASN B 1 128 ? 0.321 8.523 9.32 1 87.56 128 ASN B CA 1
ATOM 2434 C C . ASN B 1 128 ? 1.164 7.262 9.141 1 87.56 128 ASN B C 1
ATOM 2436 O O . ASN B 1 128 ? 0.637 6.195 8.812 1 87.56 128 ASN B O 1
ATOM 2440 N N . TYR B 1 129 ? 2.377 7.359 9.359 1 87.5 129 TYR B N 1
ATOM 2441 C CA . TYR B 1 129 ? 3.238 6.195 9.18 1 87.5 129 TYR B CA 1
ATOM 2442 C C . TYR B 1 129 ? 3.018 5.18 10.297 1 87.5 129 TYR B C 1
ATOM 2444 O O . TYR B 1 129 ? 3.139 3.971 10.078 1 87.5 129 TYR B O 1
ATOM 2452 N N . ILE B 1 130 ? 2.764 5.676 11.477 1 89.88 130 ILE B N 1
ATOM 2453 C CA . ILE B 1 130 ? 2.434 4.738 12.547 1 89.88 130 ILE B CA 1
ATOM 2454 C C . ILE B 1 130 ? 1.177 3.955 12.18 1 89.88 130 ILE B C 1
ATOM 2456 O O . ILE B 1 130 ? 1.127 2.734 12.352 1 89.88 130 ILE B O 1
ATOM 2460 N N . LEU B 1 131 ? 0.206 4.68 11.672 1 90.06 131 LEU B N 1
ATOM 2461 C CA . LEU B 1 131 ? -1.021 4.027 11.227 1 90.06 131 LEU B CA 1
ATOM 2462 C C . LEU B 1 131 ? -0.735 3.035 10.102 1 90.06 131 LEU B C 1
ATOM 2464 O O . LEU B 1 131 ? -1.281 1.93 10.094 1 90.06 131 LEU B O 1
ATOM 2468 N N . MET B 1 132 ? 0.102 3.404 9.172 1 90.75 132 MET B N 1
ATOM 2469 C CA . MET B 1 132 ? 0.47 2.533 8.062 1 90.75 132 MET B CA 1
ATOM 2470 C C . MET B 1 132 ? 1.203 1.293 8.562 1 90.75 132 MET B C 1
ATOM 2472 O O . MET B 1 132 ? 1.027 0.202 8.016 1 90.75 132 MET B O 1
ATOM 2476 N N . TRP B 1 133 ? 1.985 1.515 9.539 1 90.56 133 TRP B N 1
ATOM 2477 C CA . TRP B 1 133 ? 2.703 0.375 10.102 1 90.56 133 TRP B CA 1
ATOM 2478 C C . TRP B 1 133 ? 1.732 -0.637 10.703 1 90.56 133 TRP B C 1
ATOM 2480 O O . TRP B 1 133 ? 1.893 -1.845 10.516 1 90.56 133 TRP B O 1
ATOM 2490 N N . PHE B 1 134 ? 0.806 -0.167 11.453 1 92.12 134 PHE B N 1
ATOM 2491 C CA . PHE B 1 134 ? -0.209 -1.061 11.992 1 92.12 134 PHE B CA 1
ATOM 2492 C C . PHE B 1 134 ? -0.933 -1.803 10.875 1 92.12 134 PHE B C 1
ATOM 2494 O O . PHE B 1 134 ? -1.222 -2.994 11 1 92.12 134 PHE B O 1
ATOM 2501 N N . THR B 1 135 ? -1.264 -1.058 9.789 1 92.62 135 THR B N 1
ATOM 2502 C CA . THR B 1 135 ? -1.928 -1.656 8.641 1 92.62 135 THR B CA 1
ATOM 2503 C C . THR B 1 135 ? -1.086 -2.789 8.055 1 92.62 135 THR B C 1
ATOM 2505 O O . THR B 1 135 ? -1.612 -3.855 7.73 1 92.62 135 THR B O 1
ATOM 2508 N N . MET B 1 136 ? 0.234 -2.631 8.031 1 92.81 136 MET B N 1
ATOM 2509 C CA . MET B 1 136 ? 1.114 -3.635 7.441 1 92.81 136 MET B CA 1
ATOM 2510 C C . MET B 1 136 ? 1.253 -4.844 8.359 1 92.81 136 MET B C 1
ATOM 2512 O O . MET B 1 136 ? 1.393 -5.973 7.891 1 92.81 136 MET B O 1
ATOM 2516 N N . VAL B 1 137 ? 1.24 -4.605 9.609 1 93.75 137 VAL B N 1
ATOM 2517 C CA . VAL B 1 137 ? 1.294 -5.711 10.555 1 93.75 137 VAL B CA 1
ATOM 2518 C C . VAL B 1 137 ? 0.054 -6.59 10.398 1 93.75 137 VAL B C 1
ATOM 2520 O O . VAL B 1 137 ? 0.159 -7.816 10.32 1 93.75 137 VAL B O 1
ATOM 2523 N N . VAL B 1 138 ? -1.058 -5.953 10.305 1 94.38 138 VAL B N 1
ATOM 2524 C CA . VAL B 1 138 ? -2.297 -6.695 10.094 1 94.38 138 VAL B CA 1
ATOM 2525 C C . VAL B 1 138 ? -2.242 -7.422 8.758 1 94.38 138 VAL B C 1
ATOM 2527 O O . VAL B 1 138 ? -2.658 -8.578 8.656 1 94.38 138 VAL B O 1
ATOM 2530 N N . ASN B 1 139 ? -1.735 -6.719 7.746 1 93.25 139 ASN B N 1
ATOM 2531 C CA . ASN B 1 139 ? -1.593 -7.312 6.422 1 93.25 139 ASN B CA 1
ATOM 2532 C C . ASN B 1 139 ? -0.793 -8.609 6.473 1 93.25 139 ASN B C 1
ATOM 2534 O O . ASN B 1 139 ? -1.245 -9.648 5.973 1 93.25 139 ASN B O 1
ATOM 2538 N N . VAL B 1 140 ? 0.318 -8.656 7.152 1 92.12 140 VAL B N 1
ATOM 2539 C CA . VAL B 1 140 ? 1.199 -9.812 7.191 1 92.12 140 VAL B CA 1
ATOM 2540 C C . VAL B 1 140 ? 0.534 -10.945 7.973 1 92.12 140 VAL B C 1
ATOM 2542 O O . VAL B 1 140 ? 0.578 -12.109 7.559 1 92.12 140 VAL B O 1
ATOM 2545 N N . ILE B 1 141 ? -0.056 -10.617 9.062 1 93.56 141 ILE B N 1
ATOM 2546 C CA . ILE B 1 141 ? -0.71 -11.625 9.891 1 93.56 141 ILE B CA 1
ATOM 2547 C C . ILE B 1 141 ? -1.87 -12.258 9.117 1 93.56 141 ILE B C 1
ATOM 2549 O O . ILE B 1 141 ? -2.01 -13.477 9.086 1 93.56 141 ILE B O 1
ATOM 2553 N N . PHE B 1 142 ? -2.662 -11.438 8.539 1 94.12 142 PHE B N 1
ATOM 2554 C CA . PHE B 1 142 ? -3.799 -11.93 7.773 1 94.12 142 PHE B CA 1
ATOM 2555 C C . PHE B 1 142 ? -3.33 -12.695 6.543 1 94.12 142 PHE B C 1
ATOM 2557 O O . PHE B 1 142 ? -3.904 -13.734 6.195 1 94.12 142 PHE B O 1
ATOM 2564 N N . PHE B 1 143 ? -2.311 -12.172 5.906 1 91.81 143 PHE B N 1
ATOM 2565 C CA . PHE B 1 143 ? -1.756 -12.844 4.734 1 91.81 143 PHE B CA 1
ATOM 2566 C C . PHE B 1 143 ? -1.262 -14.234 5.094 1 91.81 143 PHE B C 1
ATOM 2568 O O . PHE B 1 143 ? -1.536 -15.203 4.379 1 91.81 143 PHE B O 1
ATOM 2575 N N . SER B 1 144 ? -0.557 -14.328 6.184 1 91.94 144 SER B N 1
ATOM 2576 C CA . SER B 1 144 ? -0.042 -15.617 6.645 1 91.94 144 SER B CA 1
ATOM 2577 C C . SER B 1 144 ? -1.176 -16.578 6.973 1 91.94 144 SER B C 1
ATOM 2579 O O . SER B 1 144 ? -1.094 -17.766 6.66 1 91.94 144 SER B O 1
ATOM 2581 N N . SER B 1 145 ? -2.197 -16.062 7.547 1 93.31 145 SER B N 1
ATOM 2582 C CA . SER B 1 145 ? -3.35 -16.891 7.887 1 93.31 145 SER B CA 1
ATOM 2583 C C . SER B 1 145 ? -4.059 -17.391 6.633 1 93.31 145 SER B C 1
ATOM 2585 O O . SER B 1 145 ? -4.473 -18.547 6.57 1 93.31 145 SER B O 1
ATOM 2587 N N . LEU B 1 146 ? -4.211 -16.516 5.637 1 91.75 146 LEU B N 1
ATOM 2588 C CA . LEU B 1 146 ? -4.863 -16.906 4.391 1 91.75 146 LEU B CA 1
ATOM 2589 C C . LEU B 1 146 ? -4.02 -17.922 3.625 1 91.75 146 LEU B C 1
ATOM 2591 O O . LEU B 1 146 ? -4.559 -18.797 2.951 1 91.75 146 LEU B O 1
ATOM 2595 N N . ASN B 1 147 ? -2.705 -17.688 3.785 1 87.88 147 ASN B N 1
ATOM 2596 C CA . ASN B 1 147 ? -1.79 -18.609 3.127 1 87.88 147 ASN B CA 1
ATOM 2597 C C . ASN B 1 147 ? -1.904 -20.016 3.709 1 87.88 147 ASN B C 1
ATOM 2599 O O . ASN B 1 147 ? -1.742 -21.016 2.99 1 87.88 147 ASN B O 1
ATOM 2603 N N . LEU B 1 148 ? -2.127 -20.172 4.879 1 87.88 148 LEU B N 1
ATOM 2604 C CA . LEU B 1 148 ? -2.254 -21.469 5.551 1 87.88 148 LEU B CA 1
ATOM 2605 C C . LEU B 1 148 ? -3.549 -22.156 5.148 1 87.88 148 LEU B C 1
ATOM 2607 O O . LEU B 1 148 ? -3.561 -23.375 4.91 1 87.88 148 LEU B O 1
ATOM 2611 N N . VAL B 1 149 ? -4.648 -21.406 5.031 1 86.25 149 VAL B N 1
ATOM 2612 C CA . VAL B 1 149 ? -5.953 -21.984 4.73 1 86.25 149 VAL B CA 1
ATOM 2613 C C . VAL B 1 149 ? -6.066 -22.266 3.232 1 86.25 149 VAL B C 1
ATOM 2615 O O . VAL B 1 149 ? -6.578 -23.312 2.82 1 86.25 149 VAL B O 1
ATOM 2618 N N . SER B 1 150 ? -5.637 -21.406 2.408 1 86.94 150 SER B N 1
ATOM 2619 C CA . SER B 1 150 ? -5.559 -21.5 0.954 1 86.94 150 SER B CA 1
ATOM 2620 C C . SER B 1 150 ? -6.902 -21.891 0.355 1 86.94 150 SER B C 1
ATOM 2622 O O . SER B 1 150 ? -6.973 -22.797 -0.48 1 86.94 150 SER B O 1
ATOM 2624 N N . ASP B 1 151 ? -8.047 -21.406 0.927 1 91.19 151 ASP B N 1
ATOM 2625 C CA . ASP B 1 151 ? -9.398 -21.656 0.44 1 91.19 151 ASP B CA 1
ATOM 2626 C C . ASP B 1 151 ? -10.125 -20.344 0.145 1 91.19 151 ASP B C 1
ATOM 2628 O O . ASP B 1 151 ? -10.07 -19.406 0.94 1 91.19 151 ASP B O 1
ATOM 2632 N N . GLN B 1 152 ? -10.742 -20.359 -1.004 1 89.44 152 GLN B N 1
ATOM 2633 C CA . GLN B 1 152 ? -11.414 -19.156 -1.478 1 89.44 152 GLN B CA 1
ATOM 2634 C C . GLN B 1 152 ? -12.555 -18.766 -0.549 1 89.44 152 GLN B C 1
ATOM 2636 O O . GLN B 1 152 ? -12.664 -17.594 -0.147 1 89.44 152 GLN B O 1
ATOM 2641 N N . LYS B 1 153 ? -13.414 -19.719 -0.194 1 90.25 153 LYS B N 1
ATOM 2642 C CA . LYS B 1 153 ? -14.602 -19.453 0.619 1 90.25 153 LYS B CA 1
ATOM 2643 C C . LYS B 1 153 ? -14.211 -19.016 2.027 1 90.25 153 LYS B C 1
ATOM 2645 O O . LYS B 1 153 ? -14.719 -18.016 2.533 1 90.25 153 LYS B O 1
ATOM 2650 N N . VAL B 1 154 ? -13.266 -19.703 2.592 1 92.69 154 VAL B N 1
ATOM 2651 C CA . VAL B 1 154 ? -12.836 -19.391 3.951 1 92.69 154 VAL B CA 1
ATOM 2652 C C . VAL B 1 154 ? -12.164 -18.031 3.984 1 92.69 154 VAL B C 1
ATOM 2654 O O . VAL B 1 154 ? -12.336 -17.266 4.941 1 92.69 154 VAL B O 1
ATOM 2657 N N . SER B 1 155 ? -11.414 -17.703 2.945 1 94.5 155 SER B N 1
ATOM 2658 C CA . SER B 1 155 ? -10.75 -16.406 2.875 1 94.5 155 SER B CA 1
ATOM 2659 C C . SER B 1 155 ? -11.766 -15.266 2.889 1 94.5 155 SER B C 1
ATOM 2661 O O . SER B 1 155 ? -11.539 -14.227 3.518 1 94.5 155 SER B O 1
ATOM 2663 N N . LEU B 1 156 ? -12.898 -15.445 2.264 1 94.19 156 LEU B N 1
ATOM 2664 C CA . LEU B 1 156 ? -13.93 -14.414 2.203 1 94.19 156 LEU B CA 1
ATOM 2665 C C . LEU B 1 156 ? -14.641 -14.273 3.549 1 94.19 156 LEU B C 1
ATOM 2667 O O . LEU B 1 156 ? -14.945 -13.156 3.979 1 94.19 156 LEU B O 1
ATOM 2671 N N . TYR B 1 157 ? -14.805 -15.398 4.176 1 94.88 157 TYR B N 1
ATOM 2672 C CA . TYR B 1 157 ? -15.398 -15.359 5.504 1 94.88 157 TYR B CA 1
ATOM 2673 C C . TYR B 1 157 ? -14.477 -14.656 6.496 1 94.88 157 TYR B C 1
ATOM 2675 O O . TYR B 1 157 ? -14.938 -13.891 7.348 1 94.88 157 TYR B O 1
ATOM 2683 N N . MET B 1 158 ? -13.266 -14.953 6.391 1 95.25 158 MET B N 1
ATOM 2684 C CA . MET B 1 158 ? -12.297 -14.297 7.262 1 95.25 158 MET B CA 1
ATOM 2685 C C . MET B 1 158 ? -12.273 -12.789 7.012 1 95.25 158 MET B C 1
ATOM 2687 O O . MET B 1 158 ? -12.219 -12 7.953 1 95.25 158 MET B O 1
ATOM 2691 N N . LEU B 1 159 ? -12.297 -12.422 5.719 1 95.88 159 LEU B N 1
ATOM 2692 C CA . LEU B 1 159 ? -12.312 -11.008 5.367 1 95.88 159 LEU B CA 1
ATOM 2693 C C . LEU B 1 159 ? -13.547 -10.32 5.938 1 95.88 159 LEU B C 1
ATOM 2695 O O . LEU B 1 159 ? -13.445 -9.258 6.551 1 95.88 159 LEU B O 1
ATOM 2699 N N . LEU B 1 160 ? -14.68 -10.96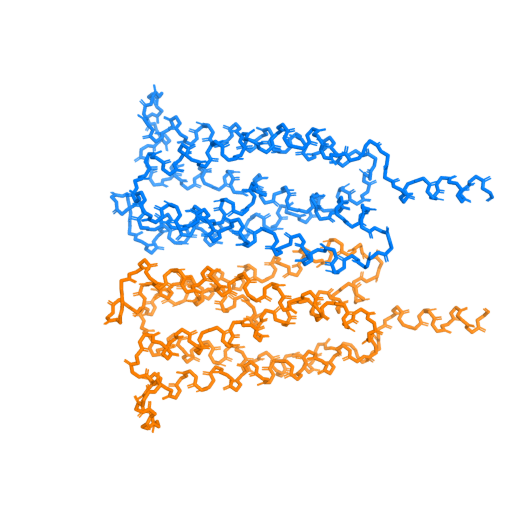1 5.797 1 95.75 160 LEU B N 1
ATOM 2700 C CA . LEU B 1 160 ? -15.938 -10.438 6.312 1 95.75 160 LEU B CA 1
ATOM 2701 C C . LEU B 1 160 ? -15.883 -10.289 7.828 1 95.75 160 LEU B C 1
ATOM 2703 O O . LEU B 1 160 ? -16.312 -9.266 8.367 1 95.75 160 LEU B O 1
ATOM 2707 N N . GLY B 1 161 ? -15.383 -11.312 8.469 1 94.44 161 GLY B N 1
ATOM 2708 C CA . GLY B 1 161 ? -15.266 -11.273 9.914 1 94.44 161 GLY B CA 1
ATOM 2709 C C . GLY B 1 161 ? -14.367 -10.156 10.414 1 94.44 161 GLY B C 1
ATOM 2710 O O . GLY B 1 161 ? -14.688 -9.484 11.391 1 94.44 161 GLY B O 1
ATOM 2711 N N . PHE B 1 162 ? -13.258 -9.898 9.758 1 93.94 162 PHE B N 1
ATOM 2712 C CA . PHE B 1 162 ? -12.312 -8.867 10.164 1 93.94 162 PHE B CA 1
ATOM 2713 C C . PHE B 1 162 ? -12.906 -7.477 9.969 1 93.94 162 PHE B C 1
ATOM 2715 O O . PHE B 1 162 ? -12.734 -6.594 10.812 1 93.94 162 PHE B O 1
ATOM 2722 N N . ILE B 1 163 ? -13.602 -7.242 8.812 1 94.25 163 ILE B N 1
ATOM 2723 C CA . ILE B 1 163 ? -14.258 -5.961 8.562 1 94.25 163 ILE B CA 1
ATOM 2724 C C . ILE B 1 163 ? -15.359 -5.734 9.594 1 94.25 163 ILE B C 1
ATOM 2726 O O . ILE B 1 163 ? -15.484 -4.645 10.148 1 94.25 163 ILE B O 1
ATOM 2730 N N . GLY B 1 164 ? -16.125 -6.797 9.867 1 93 164 GLY B N 1
ATOM 2731 C CA . GLY B 1 164 ? -17.188 -6.715 10.859 1 93 164 GLY B CA 1
ATOM 2732 C C . GLY B 1 164 ? -16.688 -6.449 12.266 1 93 164 GLY B C 1
ATOM 2733 O O . GLY B 1 164 ? -17.312 -5.703 13.023 1 93 164 GLY B O 1
ATOM 2734 N N . ALA B 1 165 ? -15.562 -7.047 12.617 1 91.06 165 ALA B N 1
ATOM 2735 C CA . ALA B 1 165 ? -15 -6.895 13.961 1 91.06 165 ALA B CA 1
ATOM 2736 C C . ALA B 1 165 ? -14.492 -5.477 14.18 1 91.06 165 ALA B C 1
ATOM 2738 O O . ALA B 1 165 ? -14.336 -5.035 15.328 1 91.06 165 ALA B O 1
ATOM 2739 N N . ALA B 1 166 ? -14.211 -4.75 13.086 1 88.56 166 ALA B N 1
ATOM 2740 C CA . ALA B 1 166 ? -13.711 -3.383 13.203 1 88.56 166 ALA B CA 1
ATOM 2741 C C . ALA B 1 166 ? -14.805 -2.443 13.711 1 88.56 166 ALA B C 1
ATOM 2743 O O . ALA B 1 166 ? -14.516 -1.411 14.312 1 88.56 166 ALA B O 1
ATOM 2744 N N . LEU B 1 167 ? -16 -2.701 13.492 1 83.88 167 LEU B N 1
ATOM 2745 C CA . LEU B 1 167 ? -17.125 -1.832 13.844 1 83.88 167 LEU B CA 1
ATOM 2746 C C . LEU B 1 167 ? -17.25 -1.696 15.359 1 83.88 167 LEU B C 1
ATOM 2748 O O . LEU B 1 167 ? -17.25 -0.583 15.891 1 83.88 167 LEU B O 1
ATOM 2752 N N . PRO B 1 168 ? -17.25 -2.756 16.062 1 79.31 168 PRO B N 1
ATOM 2753 C CA . PRO B 1 168 ? -17.297 -2.602 17.516 1 79.31 168 PRO B CA 1
ATOM 2754 C C . PRO B 1 168 ? -16.031 -1.987 18.094 1 79.31 168 PRO B C 1
ATOM 2756 O O . PRO B 1 168 ? -16.094 -1.252 19.078 1 79.31 168 PRO B O 1
ATOM 2759 N N . LEU B 1 169 ? -14.93 -2.252 17.484 1 75.69 169 LEU B N 1
ATOM 2760 C CA . LEU B 1 169 ? -13.672 -1.705 17.984 1 75.69 169 LEU B CA 1
ATOM 2761 C C . LEU B 1 169 ? -13.656 -0.185 17.859 1 75.69 169 LEU B C 1
ATOM 2763 O O . LEU B 1 169 ? -13.109 0.506 18.719 1 75.69 169 LEU B O 1
ATOM 2767 N N . LEU B 1 170 ? -14.133 0.237 16.797 1 71.94 170 LEU B N 1
ATOM 2768 C CA . LEU B 1 170 ? -14.203 1.681 16.594 1 71.94 170 LEU B CA 1
ATOM 2769 C C . LEU B 1 170 ? -15.086 2.336 17.656 1 71.94 170 LEU B C 1
ATOM 2771 O O . LEU B 1 170 ? -14.781 3.436 18.125 1 71.94 170 LEU B O 1
ATOM 2775 N N . TYR B 1 171 ? -16.062 1.695 17.969 1 62.5 171 TYR B N 1
ATOM 2776 C CA . TYR B 1 171 ? -16.969 2.223 18.984 1 62.5 171 TYR B CA 1
ATOM 2777 C C . TYR B 1 171 ? -16.219 2.453 20.297 1 62.5 171 TYR B C 1
ATOM 2779 O O . TYR B 1 171 ? -16.438 3.463 20.969 1 62.5 171 TYR B O 1
ATOM 2787 N N . PHE B 1 172 ? -15.32 1.631 20.469 1 59.94 172 PHE B N 1
ATOM 2788 C CA . PHE B 1 172 ? -14.625 1.706 21.75 1 59.94 172 PHE B CA 1
ATOM 2789 C C . PHE B 1 172 ? -13.461 2.691 21.672 1 59.94 172 PHE B C 1
ATOM 2791 O O . PHE B 1 172 ? -13.039 3.238 22.688 1 59.94 172 PHE B O 1
ATOM 2798 N N . THR B 1 173 ? -12.938 2.975 20.547 1 59.59 173 THR B N 1
ATOM 2799 C CA . THR B 1 173 ? -11.688 3.725 20.484 1 59.59 173 THR B CA 1
ATOM 2800 C C . THR B 1 173 ? -11.953 5.168 20.062 1 59.59 173 THR B C 1
ATOM 2802 O O . THR B 1 173 ? -11.062 6.02 20.172 1 59.59 173 THR B O 1
ATOM 2805 N N . ILE B 1 174 ? -12.953 5.516 19.312 1 58.22 174 ILE B N 1
ATOM 2806 C CA . ILE B 1 174 ? -13.125 6.879 18.828 1 58.22 174 ILE B CA 1
ATOM 2807 C C . ILE B 1 174 ? -13.336 7.824 20.016 1 58.22 174 ILE B C 1
ATOM 2809 O O . ILE B 1 174 ? -14.258 7.633 20.812 1 58.22 174 ILE B O 1
ATOM 2813 N N . PRO B 1 175 ? -12.219 8.664 20.25 1 56.34 175 PRO B N 1
ATOM 2814 C CA . PRO B 1 175 ? -12.453 9.648 21.297 1 56.34 175 PRO B CA 1
ATOM 2815 C C . PRO B 1 175 ? -13.578 10.625 20.969 1 56.34 175 PRO B C 1
ATOM 2817 O O . PRO B 1 175 ? -13.758 10.984 19.797 1 56.34 175 PRO B O 1
ATOM 2820 N N . HIS B 1 176 ? -14.719 10.711 21.594 1 54.22 176 HIS B N 1
ATOM 2821 C CA . HIS B 1 176 ? -15.844 11.633 21.453 1 54.22 176 HIS B CA 1
ATOM 2822 C C . HIS B 1 176 ? -15.375 13.078 21.391 1 54.22 176 HIS B C 1
ATOM 2824 O O . HIS B 1 176 ? -16.062 13.938 20.844 1 54.22 176 HIS B O 1
ATOM 2830 N N . SER B 1 177 ? -14.195 13.43 21.953 1 50.75 177 SER B N 1
ATOM 2831 C CA . SER B 1 177 ? -13.727 14.812 21.938 1 50.75 177 SER B CA 1
ATOM 2832 C C . SER B 1 177 ? -12.305 14.914 21.391 1 50.75 177 SER B C 1
ATOM 2834 O O . SER B 1 177 ? -11.43 14.141 21.797 1 50.75 177 SER B O 1
ATOM 2836 N N . THR B 1 178 ? -12.078 15.438 20.172 1 57.72 178 THR B N 1
ATOM 2837 C CA . THR B 1 178 ? -10.711 15.555 19.672 1 57.72 178 THR B CA 1
ATOM 2838 C C . THR B 1 178 ? -10.008 16.766 20.266 1 57.72 178 THR B C 1
ATOM 2840 O O . THR B 1 178 ? -10.578 17.859 20.328 1 57.72 178 THR B O 1
ATOM 2843 N N . PRO B 1 179 ? -8.938 16.5 20.953 1 53.06 179 PRO B N 1
ATOM 2844 C CA . PRO B 1 179 ? -8.242 17.562 21.672 1 53.06 179 PRO B CA 1
ATOM 2845 C C . PRO B 1 179 ? -7.984 18.797 20.812 1 53.06 179 PRO B C 1
ATOM 2847 O O . PRO B 1 179 ? -8.062 19.938 21.297 1 53.06 179 PRO B O 1
ATOM 2850 N N . ARG B 1 180 ? -7.727 18.656 19.578 1 55.69 180 ARG B N 1
ATOM 2851 C CA . ARG B 1 180 ? -7.402 19.797 18.734 1 55.69 180 ARG B CA 1
ATOM 2852 C C . ARG B 1 180 ? -8.617 20.703 18.562 1 55.69 180 ARG B C 1
ATOM 2854 O O . ARG B 1 180 ? -8.484 21.938 18.578 1 55.69 180 ARG B O 1
ATOM 2861 N N . LEU B 1 181 ? -9.695 20.078 18.422 1 56.53 181 LEU B N 1
ATOM 2862 C CA . LEU B 1 181 ? -10.922 20.859 18.281 1 56.53 181 LEU B CA 1
ATOM 2863 C C . LEU B 1 181 ? -11.211 21.656 19.547 1 56.53 181 LEU B C 1
ATOM 2865 O O . LEU B 1 181 ? -11.664 22.797 19.469 1 56.53 181 LEU B O 1
ATOM 2869 N N . GLU B 1 182 ? -10.781 21.062 20.547 1 54.09 182 GLU B N 1
ATOM 2870 C CA . GLU B 1 182 ? -10.992 21.766 21.812 1 54.09 182 GLU B CA 1
ATOM 2871 C C . GLU B 1 182 ? -10.047 22.953 21.953 1 54.09 182 GLU B C 1
ATOM 2873 O O . GLU B 1 182 ? -10.438 24 22.453 1 54.09 182 GLU B O 1
ATOM 2878 N N . LEU B 1 183 ? -8.953 22.781 21.406 1 55.25 183 LEU B N 1
ATOM 2879 C CA . LEU B 1 183 ? -7.98 23.859 21.5 1 55.25 183 LEU B CA 1
ATOM 2880 C C . LEU B 1 183 ? -8.344 25 20.562 1 55.25 183 LEU B C 1
ATOM 2882 O O . LEU B 1 183 ? -8.211 26.172 20.922 1 55.25 183 LEU B O 1
ATOM 2886 N N . ASP B 1 184 ? -8.797 24.672 19.438 1 56.5 184 ASP B N 1
ATOM 2887 C CA . ASP B 1 184 ? -9.195 25.703 18.484 1 56.5 184 ASP B CA 1
ATOM 2888 C C . ASP B 1 184 ? -10.43 26.453 18.969 1 56.5 184 ASP B C 1
ATOM 2890 O O . ASP B 1 184 ? -10.531 27.672 18.797 1 56.5 184 ASP B O 1
ATOM 2894 N N . GLU B 1 185 ? -11.25 25.766 19.547 1 54.44 185 GLU B N 1
ATOM 2895 C CA . GLU B 1 185 ? -12.445 26.391 20.109 1 54.44 185 GLU B CA 1
ATOM 2896 C C . GLU B 1 185 ? -12.094 27.281 21.281 1 54.44 185 GLU B C 1
ATOM 2898 O O . GLU B 1 185 ? -12.672 28.359 21.438 1 54.44 185 GLU B O 1
ATOM 2903 N N . ASN B 1 186 ? -11.141 26.719 21.906 1 53.66 186 ASN B N 1
ATOM 2904 C CA . ASN B 1 186 ? -10.711 27.516 23.062 1 53.66 186 ASN B CA 1
ATOM 2905 C C . ASN B 1 186 ? -9.953 28.766 22.625 1 53.66 186 ASN B C 1
ATOM 2907 O O . ASN B 1 186 ? -10.086 29.828 23.234 1 53.66 186 ASN B O 1
ATOM 2911 N N . ASN B 1 187 ? -9.172 28.625 21.641 1 52.84 187 ASN B N 1
ATOM 2912 C CA . ASN B 1 187 ? -8.414 29.781 21.172 1 52.84 187 ASN B CA 1
ATOM 2913 C C . ASN B 1 187 ? -9.305 30.75 20.406 1 52.84 187 ASN B C 1
ATOM 2915 O O . ASN B 1 187 ? -9.031 31.953 20.375 1 52.84 187 ASN B O 1
ATOM 2919 N N . ALA B 1 188 ? -10.281 30.375 19.703 1 56.72 188 ALA B N 1
ATOM 2920 C CA . ALA B 1 188 ? -11.258 31.234 19.062 1 56.72 188 ALA B CA 1
ATOM 2921 C C . ALA B 1 188 ? -12.086 32 20.094 1 56.72 188 ALA B C 1
ATOM 2923 O O . ALA B 1 188 ? -12.531 33.125 19.828 1 56.72 188 ALA B O 1
ATOM 2924 N N . SER B 1 189 ? -12.219 31.391 21.062 1 52.44 189 SER B N 1
ATOM 2925 C CA . SER B 1 189 ? -12.984 32.031 22.125 1 52.44 189 SER B CA 1
ATOM 2926 C C . SER B 1 189 ? -12.141 33.062 22.859 1 52.44 189 SER B C 1
ATOM 2928 O O . SER B 1 189 ? -12.68 33.938 23.562 1 52.44 189 SER B O 1
ATOM 2930 N N . THR B 1 190 ? -10.836 33 22.656 1 46.19 190 THR B N 1
ATOM 2931 C CA . THR B 1 190 ? -10.039 34.031 23.297 1 46.19 190 THR B CA 1
ATOM 2932 C C . THR B 1 190 ? -9.703 35.156 22.297 1 46.19 190 THR B C 1
ATOM 2934 O O . THR B 1 190 ? -9.383 34.875 21.141 1 46.19 190 THR B O 1
#

Foldseek 3Di:
DLLLLLLLCLVCVLLAPVVADHSVVSVVLSVVLVVLLVVLQVVLLVVCVVCVLCLLVVLLVLLVQLLVLLVVLLCLVVVVDPPPPLRNHPNNVSVSSSSNSNSSSSNLSSVLSLQCLQVPPPHSVVSSVVVVVVSNVSNVVSNVVCVVVSHPNVSSVVSSVVSVVVNVVSVVPRDNDRVV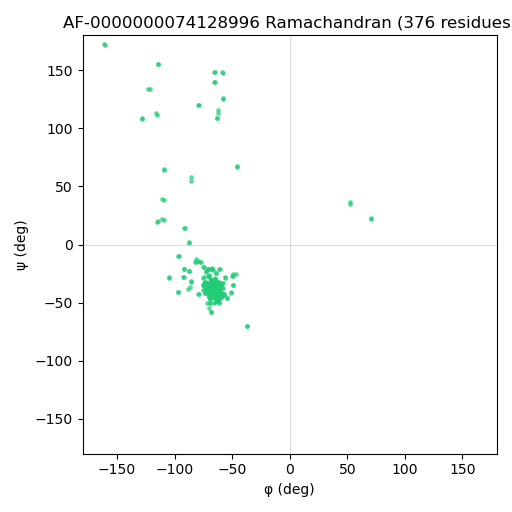VVVVVVVVVD/DLLLLLLLCLVCVLLAPVVADHSVVSVVLSVVLVVLLVVLQVVLLVVCVVCVLCLLVVLLVLLVQLLVLLVVLLCLVVVVDPPPPQRNHPNNVSVSSSSNSNSSSSNLSSVLSLQCLQVPPPHSVVSSVVVVVVSNVSNVVSNVVCVVVSHDNVSSVVSSVVSVVVNVVSVVPRDNDRVVVVVVVVVVVD

Nearest PDB structures (foldseek):
  8ucp-assembly1_A  TM=5.896E-01  e=9.636E-02  Homo sapiens
  8sdz-assembly1_A  TM=6.353E-01  e=6.869E-01  Rattus norvegicus
  8wjh-assembly1_A  TM=5.970E-01  e=1.594E+00  Homo sapiens
  6jx6-assembly1_A  TM=3.546E-01  e=8.993E+00  Homo sapiens
  6jx6-assembly1_D  TM=2.974E-01  e=8.993E+00  Homo sapiens

Radius of gyration: 21.43 Å; Cα contacts (8 Å, |Δi|>4): 474; chains: 2; bounding box: 59×62×44 Å

InterPro domains:
  IPR036259 MFS transporter superfamily [G3DSA:1.20.1250.20] (1-189)
  IPR036259 MFS transporter superfamily [SSF103473] (3-178)
  IPR049680 Choline/ethanolamine transporter FLVCR1-2/SLC49-like [PTHR10924] (2-185)

pLDDT: mean 83.65, std 12.74, range [46.19, 96.31]